Protein AF-A0A453NAQ5-F1 (afdb_monomer)

pLDDT: mean 79.38, std 14.55, range [30.89, 95.06]

Organism: Aegilops tauschii subsp. strangulata (NCBI:txid200361)

Secondary structure (DSSP, 8-state):
-HHHHHHHHHHHHHHHHHHHHHHHHHHHHHHHHT--HHHHHHHHHHHHHHHHHHHHHHHHHHHH-S-HHHHHHHHHHHHHHHHHHHHHHHHHHHH-TTT--HHHHHHHHHHHHHHHHHHHHHHHHHS---TTGGGT----S---HHHHHHHHHHHHHHHHHHHHHHHHHHHHHHHHHH-SS--SSHHHHHHHHHHHHHHHHHHHIIIIIHHHHHHHHH---S-HHHHHHHHHHTT-HHHHHHHHHHHHHHHHHHHHHHHHHTSTT--HHHHHHHHHHHHHHHHHHHHHH-HHHHHHHHHHHHHHHHHHHHHHHHHHHHHH-------

InterPro domains:
  IPR032974 Polyprenol kinase family [PTHR13205] (7-315)

Foldseek 3Di:
DVVLVVVQVVLLVLLLVLQLLLQLCVVLVVCVVVDDPVSVVVSVVSNVVSVVVVVVSLVVLVVPDPDDVLSVLSVVLSVQSNVQLNVQLVVCCVVPVPPDDSVRSSCVSSVVSSLVSVLVLLLVLLVPPDPVSPPNRPNDPPPLLLSLLLSLLVVLLVCLVVLLVVLVVVVVVVVVVVPPDDDDPPPVVVLVVSVVSSVVSVCCSQVPRSQVSSCRRPVPPDRSVVVLVCVCPPVHPPSVVLVVQLVVLVVVLVVVVVVVVVVPDDDPVVVVVSVVVSVCSSVVVCVVPPVSVVSNVVSVVVSVVSVVVVCVVVVVCSVVVDPPPDD

Mean predicted aligned error: 10.34 Å

Structure (mmCIF, N/CA/C/O backbone):
data_AF-A0A453NAQ5-F1
#
_entry.id   AF-A0A453NAQ5-F1
#
loop_
_atom_site.group_PDB
_atom_site.id
_atom_site.type_symbol
_atom_site.label_atom_id
_atom_site.label_alt_id
_atom_site.label_comp_id
_atom_site.label_asym_id
_atom_site.label_entity_id
_atom_site.label_seq_id
_atom_site.pdbx_PDB_ins_code
_atom_site.Cartn_x
_atom_site.Cartn_y
_atom_site.Cartn_z
_atom_site.occupancy
_atom_site.B_iso_or_equiv
_atom_site.auth_seq_id
_atom_site.auth_comp_id
_atom_site.auth_asym_id
_atom_site.auth_atom_id
_atom_site.pdbx_PDB_model_num
ATOM 1 N N . ASN A 1 1 ? 16.434 2.497 -20.520 1.00 58.56 1 ASN A N 1
ATOM 2 C CA . ASN A 1 1 ? 15.579 2.353 -19.317 1.00 58.56 1 ASN A CA 1
ATOM 3 C C . ASN A 1 1 ? 16.341 2.522 -18.00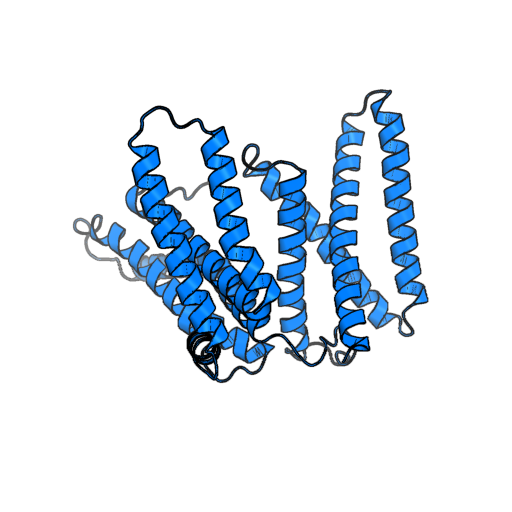2 1.00 58.56 1 ASN A C 1
ATOM 5 O O . ASN A 1 1 ? 15.876 3.298 -17.180 1.00 58.56 1 ASN A O 1
ATOM 9 N N . GLY A 1 2 ? 17.537 1.940 -17.818 1.00 68.50 2 GLY A N 1
ATOM 10 C CA . GLY A 1 2 ? 18.252 1.986 -16.525 1.00 68.50 2 GLY A CA 1
ATOM 11 C C . GLY A 1 2 ? 18.556 3.376 -15.929 1.00 68.50 2 GLY A C 1
ATOM 12 O O . GLY A 1 2 ? 18.436 3.557 -14.723 1.00 68.50 2 GLY A O 1
ATOM 13 N N . ALA A 1 3 ? 18.878 4.393 -16.740 1.00 67.75 3 ALA A N 1
ATOM 14 C CA . ALA A 1 3 ? 19.134 5.749 -16.222 1.00 67.75 3 ALA A CA 1
ATOM 15 C C . ALA A 1 3 ? 17.880 6.418 -15.623 1.00 67.75 3 ALA A C 1
ATOM 17 O O . ALA A 1 3 ? 17.970 7.158 -14.646 1.00 67.75 3 ALA A O 1
ATOM 18 N N . GLN A 1 4 ? 16.702 6.138 -16.189 1.00 68.12 4 GLN A N 1
ATOM 19 C CA . GLN A 1 4 ? 15.436 6.642 -15.661 1.00 68.12 4 GLN A CA 1
ATOM 20 C C . GLN A 1 4 ? 15.064 5.894 -14.376 1.00 68.12 4 GLN A C 1
ATOM 22 O O . GLN A 1 4 ? 14.698 6.527 -13.389 1.00 68.12 4 GLN A O 1
ATOM 27 N N . GLU A 1 5 ? 15.182 4.561 -14.366 1.00 71.00 5 GLU A N 1
ATOM 28 C CA . GLU A 1 5 ? 14.932 3.733 -13.173 1.00 71.00 5 GLU A CA 1
ATOM 29 C C . GLU A 1 5 ? 15.794 4.162 -11.992 1.00 71.00 5 GLU A C 1
ATOM 31 O O . GLU A 1 5 ? 15.289 4.319 -10.881 1.00 71.00 5 GLU A O 1
ATOM 36 N N . PHE A 1 6 ? 17.067 4.455 -12.250 1.00 76.94 6 PHE A N 1
ATOM 37 C CA . PHE A 1 6 ? 17.966 4.996 -11.244 1.00 76.94 6 PHE A CA 1
ATOM 38 C C . PHE A 1 6 ? 17.474 6.341 -10.689 1.00 76.94 6 PHE A C 1
ATOM 40 O O . PHE A 1 6 ? 17.415 6.510 -9.474 1.00 76.94 6 PHE A O 1
ATOM 47 N N . ALA A 1 7 ? 17.049 7.273 -11.549 1.00 76.56 7 ALA A N 1
ATOM 48 C CA . ALA A 1 7 ? 16.522 8.568 -11.112 1.00 76.56 7 ALA A CA 1
ATOM 49 C C . ALA A 1 7 ? 15.231 8.438 -10.278 1.00 76.56 7 ALA A C 1
ATOM 51 O O . ALA A 1 7 ? 15.017 9.203 -9.337 1.00 76.56 7 ALA A O 1
ATOM 52 N N . TYR A 1 8 ? 14.375 7.462 -10.591 1.00 78.25 8 TYR A N 1
ATOM 53 C CA . TYR A 1 8 ? 13.179 7.165 -9.802 1.00 78.25 8 TYR A CA 1
ATOM 54 C C . TYR A 1 8 ? 13.524 6.594 -8.423 1.00 78.25 8 TYR A C 1
ATOM 56 O O . TYR A 1 8 ? 13.042 7.109 -7.413 1.00 78.25 8 TYR A O 1
ATOM 64 N N . LEU A 1 9 ? 14.390 5.577 -8.368 1.00 82.25 9 LEU A N 1
ATOM 65 C CA . LEU A 1 9 ? 14.849 4.986 -7.108 1.00 82.25 9 LEU A CA 1
ATOM 66 C C . LEU A 1 9 ? 15.548 6.023 -6.230 1.00 82.25 9 LEU A C 1
ATOM 68 O O . LEU A 1 9 ? 15.338 6.061 -5.020 1.00 82.25 9 LEU A O 1
ATOM 72 N N . GLU A 1 10 ? 16.325 6.907 -6.845 1.00 84.00 10 GLU A N 1
ATOM 73 C CA . GLU A 1 10 ? 16.962 8.021 -6.163 1.00 84.00 10 GLU A CA 1
ATOM 74 C C . GLU A 1 10 ? 15.931 8.981 -5.548 1.00 84.00 10 GLU A C 1
ATOM 76 O O . GLU A 1 10 ? 16.043 9.342 -4.376 1.00 84.00 10 GLU A O 1
ATOM 81 N N . MET A 1 11 ? 14.891 9.368 -6.293 1.00 82.81 11 MET A N 1
ATOM 82 C CA . MET A 1 11 ? 13.820 10.218 -5.759 1.00 82.81 11 MET A CA 1
ATOM 83 C C . MET A 1 11 ? 13.069 9.545 -4.604 1.00 82.81 11 MET A C 1
ATOM 85 O O . MET A 1 11 ? 12.762 10.206 -3.610 1.00 82.81 11 MET A O 1
ATOM 89 N N . GLN A 1 12 ? 12.799 8.239 -4.698 1.00 86.06 12 GLN A N 1
ATOM 90 C CA . GLN A 1 12 ? 12.180 7.480 -3.608 1.00 86.06 12 GLN A CA 1
ATOM 91 C C . GLN A 1 12 ? 13.085 7.399 -2.376 1.00 86.06 12 GLN A C 1
ATOM 93 O O . GLN A 1 12 ? 12.612 7.607 -1.260 1.00 86.06 12 GLN A O 1
ATOM 98 N N . TYR A 1 13 ? 14.384 7.161 -2.570 1.00 88.56 13 TYR A N 1
ATOM 99 C CA . TYR A 1 13 ? 15.372 7.165 -1.495 1.00 88.56 13 TYR A CA 1
ATOM 100 C C . TYR A 1 13 ? 15.360 8.498 -0.741 1.00 88.56 13 TYR A C 1
ATOM 102 O O . TYR A 1 13 ? 15.237 8.521 0.486 1.00 88.56 13 TYR A O 1
ATOM 110 N N . TRP A 1 14 ? 15.403 9.618 -1.467 1.00 88.00 14 TRP A N 1
ATOM 111 C CA . TRP A 1 14 ? 15.358 10.941 -0.850 1.00 88.00 14 TRP A CA 1
ATOM 112 C C . TRP A 1 14 ? 14.032 11.213 -0.137 1.00 88.00 14 TRP A C 1
ATOM 114 O O . TRP A 1 14 ? 14.054 11.785 0.952 1.00 88.00 14 TRP A O 1
ATOM 124 N N . ALA A 1 15 ? 12.898 10.765 -0.688 1.00 88.81 15 ALA A N 1
ATOM 125 C CA . ALA A 1 15 ? 11.584 10.898 -0.056 1.00 88.81 15 ALA A CA 1
ATOM 126 C C . ALA A 1 15 ? 11.474 10.105 1.261 1.00 88.81 15 ALA A C 1
ATOM 128 O O . ALA A 1 15 ? 10.965 10.620 2.261 1.00 88.81 15 ALA A O 1
ATOM 129 N N . VAL A 1 16 ? 12.000 8.877 1.306 1.00 90.75 16 VAL A N 1
ATOM 130 C CA . VAL A 1 16 ? 12.076 8.083 2.546 1.00 90.75 16 VAL A CA 1
ATOM 131 C C . VAL A 1 16 ? 13.002 8.768 3.549 1.00 90.75 16 VAL A C 1
ATOM 133 O O . VAL A 1 16 ? 12.647 8.949 4.714 1.00 90.75 16 VAL A O 1
ATOM 136 N N . SER A 1 17 ? 14.181 9.192 3.097 1.00 90.00 17 SER A N 1
ATOM 137 C CA . SER A 1 17 ? 15.200 9.743 3.982 1.00 90.00 17 SER A CA 1
ATOM 138 C C . SER A 1 17 ? 14.771 11.076 4.608 1.00 90.00 17 SER A C 1
ATOM 140 O O . SER A 1 17 ? 14.921 11.266 5.816 1.00 90.00 17 SER A O 1
ATOM 142 N N . ILE A 1 18 ? 14.147 11.979 3.836 1.00 89.56 18 ILE A N 1
ATOM 143 C CA . ILE A 1 18 ? 13.598 13.235 4.372 1.00 89.56 18 ILE A CA 1
ATOM 144 C C . ILE A 1 18 ? 12.420 12.987 5.324 1.00 89.56 18 ILE A C 1
ATOM 146 O O . ILE A 1 18 ? 12.295 13.690 6.327 1.00 89.56 18 ILE A O 1
ATOM 150 N N . SER A 1 19 ? 11.601 11.960 5.072 1.00 91.31 19 SER A N 1
ATOM 151 C CA . SER A 1 19 ? 10.517 11.550 5.974 1.00 91.31 19 SER A CA 1
ATOM 152 C C . SER A 1 19 ? 11.068 11.116 7.333 1.00 91.31 19 SER A C 1
ATOM 154 O O . SER A 1 19 ? 10.648 11.633 8.369 1.00 91.31 19 SER A O 1
ATOM 156 N N . CYS A 1 20 ? 12.076 10.240 7.339 1.00 89.56 20 CYS A N 1
ATOM 157 C CA . CYS A 1 20 ? 12.746 9.790 8.559 1.00 89.56 20 CYS A CA 1
ATOM 158 C C . CYS A 1 20 ? 13.452 10.937 9.296 1.00 89.56 20 CYS A C 1
ATOM 160 O O . CYS A 1 20 ? 13.295 11.078 10.510 1.00 89.56 20 CYS A O 1
ATOM 162 N N . ALA A 1 21 ? 14.187 11.789 8.574 1.00 88.81 21 ALA A N 1
ATOM 163 C CA . ALA A 1 21 ? 14.876 12.941 9.152 1.00 88.81 21 ALA A CA 1
ATOM 164 C C . ALA A 1 21 ? 13.897 13.948 9.778 1.00 88.81 21 ALA A C 1
ATOM 166 O O . ALA A 1 21 ? 14.160 14.465 10.863 1.00 88.81 21 ALA A O 1
ATOM 167 N N . SER A 1 22 ? 12.745 14.182 9.142 1.00 88.38 22 SER A N 1
ATOM 168 C CA . SER A 1 22 ? 11.701 15.080 9.655 1.00 88.38 22 SER A CA 1
ATOM 169 C C . SER A 1 22 ? 11.076 14.547 10.945 1.00 88.38 22 SER A C 1
ATOM 171 O O . SER A 1 22 ? 10.897 15.299 11.904 1.00 88.38 22 SER A O 1
ATOM 173 N N . VAL A 1 23 ? 10.805 13.239 11.015 1.00 89.00 23 VAL A N 1
ATOM 174 C CA . VAL A 1 23 ? 10.319 12.598 12.247 1.00 89.00 23 VAL A CA 1
ATOM 175 C C . VAL A 1 23 ? 11.371 12.648 13.357 1.00 89.00 23 VAL A C 1
ATOM 177 O O . VAL A 1 23 ? 11.034 12.943 14.504 1.00 89.00 23 VAL A O 1
ATOM 180 N N . LEU A 1 24 ? 12.648 12.424 13.034 1.00 88.56 24 LEU A N 1
ATOM 181 C CA . LEU A 1 24 ? 13.740 12.538 14.001 1.00 88.56 24 LEU A CA 1
ATOM 182 C C . LEU A 1 24 ? 13.874 13.970 14.538 1.00 88.56 24 LEU A C 1
ATOM 184 O O . LEU A 1 24 ? 14.002 14.163 15.746 1.00 88.56 24 LEU A O 1
ATOM 188 N N . ALA A 1 25 ? 13.794 14.973 13.660 1.00 86.81 25 ALA A N 1
ATOM 189 C CA . ALA A 1 25 ? 13.807 16.383 14.037 1.00 86.81 25 ALA A CA 1
ATOM 190 C C . ALA A 1 25 ? 12.654 16.716 14.996 1.00 86.81 25 ALA A C 1
ATOM 192 O O . ALA A 1 25 ? 12.867 17.346 16.033 1.00 86.81 25 ALA A O 1
ATOM 193 N N . PHE A 1 26 ? 11.448 16.236 14.685 1.00 86.50 26 PHE A N 1
ATOM 194 C CA . PHE A 1 26 ? 10.265 16.394 15.529 1.00 86.50 26 PHE A CA 1
ATOM 195 C C . PHE A 1 26 ? 10.421 15.711 16.899 1.00 86.50 26 PHE A C 1
ATOM 197 O O . PHE A 1 26 ? 10.073 16.287 17.931 1.00 86.50 26 PHE A O 1
ATOM 204 N N . PHE A 1 27 ? 10.995 14.509 16.939 1.00 84.44 27 PHE A N 1
ATOM 205 C CA . PHE A 1 27 ? 11.243 13.790 18.188 1.00 84.44 27 PHE A CA 1
ATOM 206 C C . PHE A 1 27 ? 12.272 14.505 19.074 1.00 84.44 27 PHE A C 1
ATOM 208 O O . PHE A 1 27 ?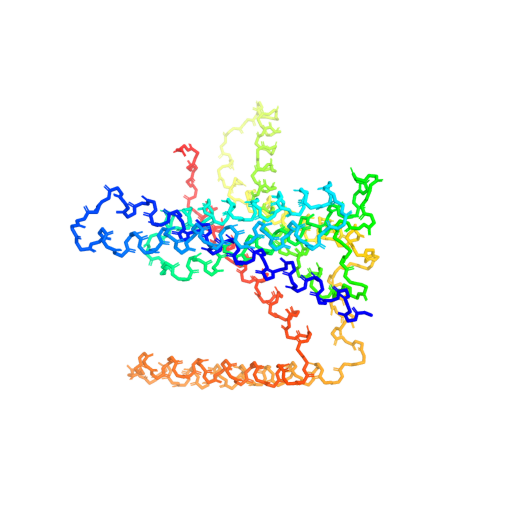 12.037 14.708 20.266 1.00 84.44 27 PHE A O 1
ATOM 215 N N . LEU A 1 28 ? 13.386 14.957 18.489 1.00 84.50 28 LEU A N 1
ATOM 216 C CA . LEU A 1 28 ? 14.391 15.754 19.195 1.00 84.50 28 LEU A CA 1
ATOM 217 C C . LEU A 1 28 ? 13.802 17.074 19.701 1.00 84.50 28 LEU A C 1
ATOM 219 O O . LEU A 1 28 ? 14.097 17.491 20.818 1.00 84.50 28 LEU A O 1
ATOM 223 N N . TRP A 1 29 ? 12.925 17.713 18.926 1.00 83.31 29 TRP A N 1
ATOM 224 C CA . TRP A 1 29 ? 12.209 18.905 19.372 1.00 83.31 29 TRP A CA 1
ATOM 225 C C . TRP A 1 29 ? 11.375 18.643 20.633 1.00 83.31 29 TRP A C 1
ATOM 227 O O . TRP A 1 29 ? 11.438 19.425 21.582 1.00 83.31 29 TRP A O 1
ATOM 237 N N . HIS A 1 30 ? 10.646 17.526 20.686 1.00 80.81 30 HIS A N 1
ATOM 238 C CA . HIS A 1 30 ? 9.879 17.142 21.873 1.00 80.81 30 HIS A CA 1
ATOM 239 C C . HIS A 1 30 ? 10.769 16.797 23.073 1.00 80.81 30 HIS A C 1
ATOM 241 O O . HIS A 1 30 ? 10.499 17.253 24.183 1.00 80.81 30 HIS A O 1
ATOM 247 N N . LEU A 1 31 ? 11.867 16.063 22.863 1.00 81.00 31 LEU A N 1
ATOM 248 C CA . LEU A 1 31 ? 12.823 15.752 23.931 1.00 81.00 31 LEU A CA 1
ATOM 249 C C . LEU A 1 31 ? 13.472 17.007 24.522 1.00 81.00 31 LEU A C 1
ATOM 251 O O . LEU A 1 31 ? 13.733 17.053 25.724 1.00 81.00 31 LEU A O 1
ATOM 255 N N . ARG A 1 32 ? 13.695 18.045 23.706 1.00 78.75 32 ARG A N 1
ATOM 256 C CA . ARG A 1 32 ? 14.260 19.323 24.159 1.00 78.75 32 ARG A CA 1
ATOM 257 C C . ARG A 1 32 ? 13.397 19.986 25.228 1.00 78.75 32 ARG A C 1
ATOM 259 O O . ARG A 1 32 ? 13.941 20.607 26.134 1.00 78.75 32 ARG A O 1
ATOM 266 N N . GLN A 1 33 ? 12.077 19.851 25.126 1.00 76.94 33 GLN A N 1
ATOM 267 C CA . GLN A 1 33 ? 11.136 20.458 26.070 1.00 76.94 33 GLN A CA 1
ATOM 268 C C . GLN A 1 33 ? 11.132 19.760 27.441 1.00 76.94 33 GLN A C 1
ATOM 270 O O . GLN A 1 33 ? 10.670 20.346 28.412 1.00 76.94 33 GLN A O 1
ATOM 275 N N . SER A 1 34 ? 11.676 18.541 27.535 1.00 72.31 34 SER A N 1
ATOM 276 C CA . SER A 1 34 ? 11.675 17.701 28.742 1.00 72.31 34 SER A CA 1
ATOM 277 C C . SER A 1 34 ? 13.093 17.373 29.252 1.00 72.31 34 SER A C 1
ATOM 279 O O . SER A 1 34 ? 13.280 16.407 29.995 1.00 72.31 34 SER A O 1
ATOM 281 N N . ALA A 1 35 ? 14.119 18.106 28.807 1.00 66.25 35 ALA A N 1
ATOM 282 C CA . ALA A 1 35 ? 15.509 17.667 28.929 1.00 66.25 35 ALA A CA 1
ATOM 283 C C . ALA A 1 35 ? 16.132 17.878 30.327 1.00 66.25 35 ALA A C 1
ATOM 285 O O . ALA A 1 35 ? 16.190 18.996 30.831 1.00 66.25 35 ALA A O 1
ATOM 286 N N . ASN A 1 36 ? 16.728 16.807 30.871 1.00 71.31 36 ASN A N 1
ATOM 287 C CA . ASN A 1 36 ? 17.706 16.835 31.973 1.00 71.31 36 ASN A CA 1
ATOM 288 C C . ASN A 1 36 ? 19.163 16.905 31.439 1.00 71.31 36 ASN A C 1
ATOM 290 O O . ASN A 1 36 ? 19.411 16.733 30.243 1.00 71.31 36 ASN A O 1
ATOM 294 N N . ASN A 1 37 ? 20.152 17.127 32.318 1.00 65.31 37 ASN A N 1
ATOM 295 C CA . ASN A 1 37 ? 21.557 17.410 31.951 1.00 65.31 37 ASN A CA 1
ATOM 296 C C . ASN A 1 37 ? 22.255 16.361 31.054 1.00 65.31 37 ASN A C 1
ATOM 298 O O . ASN A 1 37 ? 23.069 16.738 30.211 1.00 65.31 37 ASN A O 1
ATOM 302 N N . GLU A 1 38 ? 21.953 15.067 31.182 1.00 66.12 38 GLU A N 1
ATOM 303 C CA . GLU A 1 38 ? 22.522 14.032 30.297 1.00 66.12 38 GLU A CA 1
ATOM 304 C C . GLU A 1 38 ? 21.845 14.001 28.919 1.00 66.12 38 GLU A C 1
ATOM 306 O O . GLU A 1 38 ? 22.518 13.945 27.886 1.00 66.12 38 GLU A O 1
ATOM 311 N N . ILE A 1 39 ? 20.517 14.152 28.896 1.00 68.50 39 ILE A N 1
ATOM 312 C CA . ILE A 1 39 ? 19.699 14.229 27.676 1.00 68.50 39 ILE A CA 1
ATOM 313 C C . ILE A 1 39 ? 20.131 15.432 26.822 1.00 68.50 39 ILE A C 1
ATOM 315 O O . ILE A 1 39 ? 20.179 15.339 25.598 1.00 68.50 39 ILE A O 1
ATOM 319 N N . SER A 1 40 ? 20.550 16.530 27.458 1.00 68.31 40 SER A N 1
ATOM 320 C CA . SER A 1 40 ? 21.076 17.737 26.804 1.00 68.31 40 SER A CA 1
ATOM 321 C C . SER A 1 40 ? 22.273 17.472 25.876 1.00 68.31 40 SER A C 1
ATOM 323 O O . SER A 1 40 ? 22.339 18.046 24.786 1.00 68.31 40 SER A O 1
ATOM 325 N N . LYS A 1 41 ? 23.206 16.578 26.245 1.00 69.94 41 LYS A N 1
ATOM 326 C CA . LYS A 1 41 ? 24.363 16.256 25.386 1.00 69.94 41 LYS A CA 1
ATOM 327 C C . LYS A 1 41 ? 23.929 15.480 24.142 1.00 69.94 41 LYS A C 1
ATOM 329 O O . LYS A 1 41 ? 24.274 15.885 23.035 1.00 69.94 41 LYS A O 1
ATOM 334 N N . ALA A 1 42 ? 23.130 14.424 24.307 1.00 69.62 42 ALA A N 1
ATOM 335 C CA . ALA A 1 42 ? 22.604 13.632 23.191 1.00 69.62 42 ALA A CA 1
ATOM 336 C C . ALA A 1 42 ? 21.735 14.476 22.240 1.00 69.62 42 ALA A C 1
ATOM 338 O O . ALA A 1 42 ? 21.834 14.347 21.021 1.00 69.62 42 ALA A O 1
ATOM 339 N N . LEU A 1 43 ? 20.951 15.408 22.790 1.00 74.31 43 LEU A N 1
ATOM 340 C CA . LEU A 1 43 ? 20.112 16.331 22.030 1.00 74.31 43 LEU A CA 1
ATOM 341 C C . LEU A 1 43 ? 20.927 17.302 21.160 1.00 74.31 43 LEU A C 1
ATOM 343 O O . LEU A 1 43 ? 20.548 17.564 20.020 1.00 74.31 43 LEU A O 1
ATOM 347 N N . LYS A 1 44 ? 22.059 17.812 21.671 1.00 74.56 44 LYS A N 1
ATOM 348 C CA . LYS A 1 44 ? 22.967 18.685 20.905 1.00 74.56 44 LYS A CA 1
ATOM 349 C C . LYS A 1 44 ? 23.558 17.960 19.699 1.00 74.56 44 LYS A C 1
ATOM 351 O O . LYS A 1 44 ? 23.503 18.496 18.596 1.00 74.56 44 LYS A O 1
ATOM 356 N N . TYR A 1 45 ? 24.063 16.740 19.892 1.00 73.50 45 TYR A N 1
ATOM 357 C CA . TYR A 1 45 ? 24.593 15.932 18.790 1.00 73.50 45 TYR A CA 1
ATOM 358 C C . TYR A 1 45 ? 23.494 15.542 17.794 1.00 73.50 45 TYR A C 1
ATOM 360 O O . TYR A 1 45 ? 23.677 15.717 16.594 1.00 73.50 45 TYR A O 1
ATOM 368 N N . GLY A 1 46 ? 22.323 15.103 18.267 1.00 75.44 46 GLY A N 1
ATOM 369 C CA . GLY A 1 46 ? 21.194 14.759 17.398 1.00 75.44 46 GLY A CA 1
ATOM 370 C C . GLY A 1 46 ? 20.702 15.942 16.559 1.00 75.44 46 GLY A C 1
ATOM 371 O O . GLY A 1 46 ? 20.525 15.813 15.349 1.00 75.44 46 GLY A O 1
ATOM 372 N N . SER A 1 47 ? 20.538 17.119 17.173 1.00 78.19 47 SER A N 1
ATOM 373 C CA . SER A 1 47 ? 20.108 18.330 16.465 1.00 78.19 47 SER A CA 1
ATOM 374 C C . SER A 1 47 ? 21.147 18.798 15.446 1.00 78.19 47 SER A C 1
ATOM 376 O O . SER A 1 47 ? 20.769 19.253 14.369 1.00 78.19 47 SER A O 1
ATOM 378 N N . LEU A 1 48 ? 22.441 18.676 15.761 1.00 76.12 48 LEU A N 1
ATOM 379 C CA . LEU A 1 48 ? 23.524 19.000 14.833 1.00 76.12 48 LEU A CA 1
ATOM 380 C C . LEU A 1 48 ? 23.504 18.074 13.609 1.00 76.12 48 LEU A C 1
ATOM 382 O O . LEU A 1 48 ? 23.621 18.557 12.487 1.00 76.12 48 LEU A O 1
ATOM 386 N N . MET A 1 49 ? 23.294 16.769 13.809 1.00 75.62 49 MET A N 1
ATOM 387 C CA . MET A 1 49 ? 23.226 15.789 12.717 1.00 75.62 49 MET A CA 1
ATOM 388 C C . MET A 1 49 ? 22.020 16.022 11.801 1.00 75.62 49 MET A C 1
ATOM 390 O O . MET A 1 49 ? 22.154 15.919 10.585 1.00 75.62 49 MET A O 1
ATOM 394 N N . VAL A 1 50 ? 20.862 16.399 12.356 1.00 80.62 50 VAL A N 1
ATOM 395 C CA . VAL A 1 50 ? 19.675 16.768 11.563 1.00 80.62 50 VAL A CA 1
ATOM 396 C C . VAL A 1 50 ? 19.936 18.014 10.715 1.00 80.62 50 VAL A C 1
ATOM 398 O O . VAL A 1 50 ? 19.617 18.022 9.529 1.00 80.62 50 VAL A O 1
ATOM 401 N N . VAL A 1 51 ? 20.535 19.058 11.297 1.00 80.44 51 VAL A N 1
ATOM 402 C CA . VAL A 1 51 ? 20.863 20.289 10.559 1.00 80.44 51 VAL A CA 1
ATOM 403 C C . VAL A 1 51 ? 21.885 20.001 9.462 1.00 80.44 51 VAL A C 1
ATOM 405 O O . VAL A 1 51 ? 21.683 20.417 8.325 1.00 80.44 51 VAL A O 1
ATOM 408 N N . LEU A 1 52 ? 22.941 19.243 9.770 1.00 77.94 52 LEU A N 1
ATOM 409 C CA . LEU A 1 52 ? 23.952 18.854 8.790 1.00 77.94 52 LEU A CA 1
ATOM 410 C C . LEU A 1 52 ? 23.331 18.055 7.636 1.00 77.94 52 LEU A C 1
ATOM 412 O O . LEU A 1 52 ? 23.636 18.331 6.481 1.00 77.94 52 LEU A O 1
ATOM 416 N N . TYR A 1 53 ? 22.421 17.124 7.939 1.00 82.06 53 TYR A N 1
ATOM 417 C CA . TYR A 1 53 ? 21.701 16.334 6.941 1.00 82.06 53 TYR A CA 1
ATOM 418 C C . TYR A 1 53 ? 20.788 17.192 6.047 1.00 82.06 53 TYR A C 1
ATOM 420 O O . TYR A 1 53 ? 20.741 16.996 4.836 1.00 82.06 53 TYR A O 1
ATOM 428 N N . LEU A 1 54 ? 20.075 18.171 6.613 1.00 78.94 54 LEU A N 1
ATOM 429 C CA . LEU A 1 54 ? 19.244 19.094 5.831 1.00 78.94 54 LEU A CA 1
ATOM 430 C C . LEU A 1 54 ? 20.091 19.997 4.926 1.00 78.94 54 LEU A C 1
ATOM 432 O O . LEU A 1 54 ? 19.710 20.260 3.787 1.00 78.94 54 LEU A O 1
ATOM 436 N N . VAL A 1 55 ? 21.252 20.444 5.407 1.00 78.06 55 VAL A N 1
ATOM 437 C CA . VAL A 1 55 ? 22.191 21.244 4.613 1.00 78.06 55 VAL A CA 1
ATOM 438 C C . VAL A 1 55 ? 22.772 20.419 3.465 1.00 78.06 55 VAL A C 1
ATOM 440 O O . VAL A 1 55 ? 22.763 20.888 2.330 1.00 78.06 55 VAL A O 1
ATOM 443 N N . THR A 1 56 ? 23.220 19.183 3.709 1.00 75.69 56 THR A N 1
ATOM 444 C CA . THR A 1 56 ? 23.724 18.308 2.635 1.00 75.69 56 THR A CA 1
ATOM 445 C C . THR A 1 56 ? 22.633 17.942 1.634 1.00 75.69 56 THR A C 1
ATOM 447 O O . THR A 1 56 ? 22.899 17.932 0.435 1.00 75.69 56 THR A O 1
ATOM 450 N N . PHE A 1 57 ? 21.402 17.718 2.097 1.00 79.56 57 PHE A N 1
ATOM 451 C CA . PHE A 1 57 ? 20.231 17.499 1.249 1.00 79.56 57 PHE A CA 1
ATOM 452 C C . PHE A 1 57 ? 19.960 18.690 0.317 1.00 79.56 57 PHE A C 1
ATOM 454 O O . PHE A 1 57 ? 19.846 18.514 -0.897 1.00 79.56 57 PHE A O 1
ATOM 461 N N . LEU A 1 58 ? 19.906 19.909 0.864 1.00 76.25 58 LEU A N 1
ATOM 462 C CA . LEU A 1 58 ? 19.680 21.120 0.073 1.00 76.25 58 LEU A CA 1
ATOM 463 C C . LEU A 1 58 ? 20.815 21.353 -0.930 1.00 76.25 58 LEU A C 1
ATOM 465 O O . LEU A 1 58 ? 20.548 21.646 -2.094 1.00 76.25 58 LEU A O 1
ATOM 469 N N . LEU A 1 59 ? 22.070 21.170 -0.507 1.00 74.44 59 LEU A N 1
ATOM 470 C CA . LEU A 1 59 ? 23.239 21.298 -1.379 1.00 74.44 59 LEU A CA 1
ATOM 471 C C . LEU A 1 59 ? 23.220 20.268 -2.514 1.00 74.44 59 LEU A C 1
ATOM 473 O O . LEU A 1 59 ? 23.464 20.633 -3.658 1.00 74.44 59 LEU A O 1
ATOM 477 N N . PHE A 1 60 ? 22.875 19.009 -2.236 1.00 76.56 60 PHE A N 1
ATOM 478 C CA . PHE A 1 60 ? 22.792 17.960 -3.255 1.00 76.56 60 PHE A CA 1
ATOM 479 C C . PHE A 1 60 ? 21.820 18.328 -4.386 1.00 76.56 60 PHE A C 1
ATOM 481 O O . PHE A 1 60 ? 22.168 18.225 -5.562 1.00 76.56 60 PHE A O 1
ATOM 488 N N . PHE A 1 61 ? 20.624 18.818 -4.047 1.00 71.88 61 PHE A N 1
ATOM 489 C CA . PHE A 1 61 ? 19.634 19.223 -5.048 1.00 71.88 61 PHE A CA 1
ATOM 490 C C . PHE A 1 61 ? 19.959 20.560 -5.725 1.00 71.88 61 PHE A C 1
ATOM 492 O O . PHE A 1 61 ? 19.609 20.734 -6.895 1.00 71.88 61 PHE A O 1
ATOM 499 N N . LEU A 1 62 ? 20.653 21.478 -5.041 1.00 72.94 62 LEU A N 1
ATOM 500 C CA . LEU A 1 62 ? 21.179 22.695 -5.665 1.00 72.94 62 LEU A CA 1
ATOM 501 C C . LEU A 1 62 ? 22.255 22.380 -6.714 1.00 72.94 62 LEU A C 1
ATOM 503 O O . LEU A 1 62 ? 22.217 22.958 -7.793 1.00 72.94 62 LEU A O 1
ATOM 507 N N . LEU A 1 63 ? 23.188 21.466 -6.420 1.00 70.81 63 LEU A N 1
ATOM 508 C CA . LEU A 1 63 ? 24.273 21.110 -7.343 1.00 70.81 63 LEU A CA 1
ATOM 509 C C . LEU A 1 63 ? 23.809 20.251 -8.528 1.00 70.81 63 LEU A C 1
ATOM 511 O O . LEU A 1 63 ? 24.430 20.288 -9.584 1.00 70.81 63 LEU A O 1
ATOM 515 N N . LYS A 1 64 ? 22.754 19.447 -8.357 1.00 69.88 64 LYS A N 1
ATOM 516 C CA . LYS A 1 64 ? 22.329 18.450 -9.352 1.00 69.88 64 LYS A CA 1
ATOM 517 C C . LYS A 1 64 ? 21.378 18.982 -10.431 1.00 69.88 64 LYS A C 1
ATOM 519 O O . LYS A 1 64 ? 21.114 18.272 -11.399 1.00 69.88 64 LYS A O 1
ATOM 524 N N . THR A 1 65 ? 20.813 20.179 -10.274 1.00 61.91 65 THR A N 1
ATOM 525 C CA . THR A 1 65 ? 19.694 20.614 -11.122 1.00 61.91 65 THR A CA 1
ATOM 526 C C . THR A 1 65 ? 20.055 21.824 -11.984 1.00 61.91 65 THR A C 1
ATOM 528 O O . THR A 1 65 ? 20.165 22.929 -11.469 1.00 61.91 65 THR A O 1
ATOM 531 N N . ASP A 1 66 ? 20.102 21.642 -13.308 1.00 56.88 66 ASP A N 1
ATOM 532 C CA . ASP A 1 66 ? 20.365 22.712 -14.295 1.00 56.88 66 ASP A CA 1
ATOM 533 C C . ASP A 1 66 ? 19.199 23.718 -14.467 1.00 56.88 66 ASP A C 1
ATOM 535 O O . ASP A 1 66 ? 19.252 24.618 -15.303 1.00 56.88 66 ASP A O 1
ATOM 539 N N . GLY A 1 67 ? 18.120 23.595 -13.681 1.00 64.44 67 GLY A N 1
ATOM 540 C CA . GLY A 1 67 ? 16.927 24.441 -13.778 1.00 64.44 67 GLY A CA 1
ATOM 541 C C . GLY A 1 67 ? 16.291 24.740 -12.420 1.00 64.44 67 GLY A C 1
ATOM 542 O O . GLY A 1 67 ? 15.750 23.847 -11.764 1.00 64.44 67 GLY A O 1
ATOM 543 N N . GLY A 1 68 ? 16.294 26.017 -12.022 1.00 68.50 68 GLY A N 1
ATOM 544 C CA . GLY A 1 68 ? 15.827 26.466 -10.703 1.00 68.50 68 GLY A CA 1
ATOM 545 C C . GLY A 1 68 ? 14.378 26.082 -10.373 1.00 68.50 68 GLY A C 1
ATOM 546 O O . GLY A 1 68 ? 14.108 25.599 -9.277 1.00 68.50 68 GLY A O 1
ATOM 547 N N . LEU A 1 69 ? 13.443 26.197 -11.324 1.00 69.25 69 LEU A N 1
ATOM 548 C CA . LEU A 1 69 ? 12.023 25.877 -11.092 1.00 69.25 69 LEU A CA 1
ATOM 549 C C . LEU A 1 69 ? 11.778 24.373 -10.853 1.00 69.25 69 LEU A C 1
ATOM 551 O O . LEU A 1 69 ? 10.967 23.985 -10.008 1.00 69.25 69 LEU A O 1
ATOM 555 N N . LEU A 1 70 ? 12.509 23.515 -11.568 1.00 69.56 70 LEU A N 1
ATOM 556 C CA . LEU A 1 70 ? 12.453 22.061 -11.399 1.00 69.56 70 LEU A CA 1
ATOM 557 C C . LEU A 1 70 ? 13.048 21.637 -10.047 1.00 69.56 70 LEU A C 1
ATOM 559 O O . LEU A 1 70 ? 12.515 20.758 -9.371 1.00 69.56 70 LEU A O 1
ATOM 563 N N . ALA A 1 71 ? 14.125 22.300 -9.621 1.00 71.62 71 ALA A N 1
ATOM 564 C CA . ALA A 1 71 ? 14.714 22.089 -8.305 1.00 71.62 71 ALA A CA 1
ATOM 565 C C . ALA A 1 71 ? 13.745 22.501 -7.187 1.00 71.62 71 ALA A C 1
ATOM 567 O O . ALA A 1 71 ? 13.546 21.756 -6.228 1.00 71.62 71 ALA A O 1
ATOM 568 N N . MET A 1 72 ? 13.101 23.665 -7.314 1.00 73.25 72 MET A N 1
ATOM 569 C CA . MET A 1 72 ? 12.145 24.170 -6.323 1.00 73.25 72 MET A CA 1
ATOM 570 C C . MET A 1 72 ? 10.947 23.235 -6.149 1.00 73.25 72 MET A C 1
ATOM 572 O O . MET A 1 72 ? 10.549 22.936 -5.026 1.00 73.25 72 MET A O 1
ATOM 576 N N . THR A 1 73 ? 10.398 22.725 -7.250 1.00 75.19 73 THR A N 1
ATOM 577 C CA . THR A 1 73 ? 9.244 21.819 -7.221 1.00 75.19 73 THR A CA 1
ATOM 578 C C . THR A 1 73 ? 9.600 20.439 -6.646 1.00 75.19 73 THR A C 1
ATOM 580 O O . THR A 1 73 ? 8.830 19.907 -5.846 1.00 75.19 73 THR A O 1
ATOM 583 N N . LYS A 1 74 ? 10.787 19.882 -6.948 1.00 77.38 74 LYS A N 1
ATOM 584 C CA . LYS A 1 74 ? 11.278 18.631 -6.329 1.00 77.38 74 LYS A CA 1
ATOM 585 C C . LYS A 1 74 ? 11.524 18.784 -4.828 1.00 77.38 74 LYS A C 1
ATOM 587 O O . LYS A 1 74 ? 11.110 17.927 -4.051 1.00 77.38 74 LYS A O 1
ATOM 592 N N . ASN A 1 75 ? 12.142 19.888 -4.412 1.00 80.00 75 ASN A N 1
ATOM 593 C CA . ASN A 1 75 ? 12.341 20.193 -2.995 1.00 80.00 75 ASN A CA 1
ATOM 594 C C . ASN A 1 75 ? 11.008 20.389 -2.263 1.00 80.00 75 ASN A C 1
ATOM 596 O O . ASN A 1 75 ? 10.837 19.869 -1.165 1.00 80.00 75 ASN A O 1
ATOM 600 N N . GLY A 1 76 ? 10.045 21.078 -2.886 1.00 81.12 76 GLY A N 1
ATOM 601 C CA . GLY A 1 76 ? 8.690 21.227 -2.352 1.00 81.12 76 GLY A CA 1
ATOM 602 C C . GLY A 1 76 ? 7.996 19.878 -2.157 1.00 81.12 76 GLY A C 1
ATOM 603 O O . GLY A 1 76 ? 7.486 19.606 -1.074 1.00 81.12 76 GLY A O 1
ATOM 604 N N . TYR A 1 77 ? 8.061 18.997 -3.161 1.00 84.44 77 TYR A N 1
ATOM 605 C CA . TYR A 1 77 ? 7.555 17.626 -3.061 1.00 84.44 77 TYR A CA 1
ATOM 606 C C . TYR A 1 77 ? 8.186 16.874 -1.877 1.00 84.44 77 TYR A C 1
ATOM 608 O O . TYR A 1 77 ? 7.469 16.334 -1.038 1.00 84.44 77 TYR A O 1
ATOM 616 N N . LEU A 1 78 ? 9.515 16.895 -1.750 1.00 87.25 78 LEU A N 1
ATOM 617 C CA . LEU A 1 78 ? 10.240 16.224 -0.663 1.00 87.25 78 LEU A CA 1
ATOM 618 C C . LEU A 1 78 ? 9.914 16.814 0.722 1.00 87.25 78 LEU A C 1
ATOM 620 O O . LEU A 1 78 ? 9.767 16.070 1.692 1.00 87.25 78 LEU A O 1
ATOM 624 N N . LEU A 1 79 ? 9.725 18.132 0.825 1.00 86.12 79 LEU A N 1
ATOM 625 C CA . LEU A 1 79 ? 9.299 18.780 2.067 1.00 86.12 79 LEU A CA 1
ATOM 626 C C . LEU A 1 79 ? 7.883 18.345 2.473 1.00 86.12 79 LEU A C 1
ATOM 628 O O . LEU A 1 79 ? 7.642 18.069 3.650 1.00 86.12 79 LEU A O 1
ATOM 632 N N . CYS A 1 80 ? 6.959 18.227 1.512 1.00 88.00 80 CYS A N 1
ATOM 633 C CA . CYS A 1 80 ? 5.613 17.711 1.763 1.00 88.00 80 CYS A CA 1
ATOM 634 C C . CYS A 1 80 ? 5.642 16.282 2.326 1.00 88.00 80 CYS A C 1
ATOM 636 O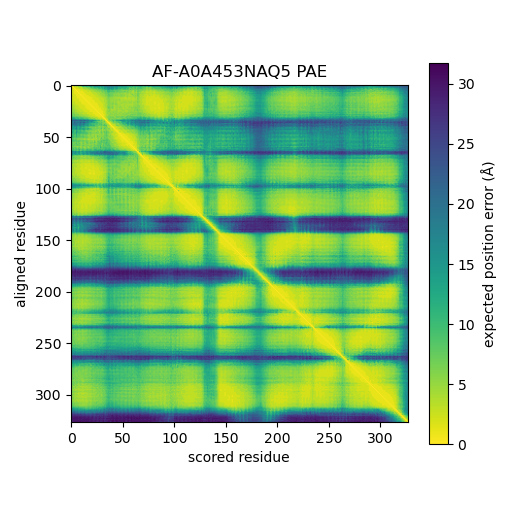 O . CYS A 1 80 ? 4.889 15.997 3.257 1.00 88.00 80 CYS A O 1
ATOM 638 N N . HIS A 1 81 ? 6.533 15.413 1.828 1.00 90.31 81 HIS A N 1
ATOM 639 C CA . HIS A 1 81 ? 6.758 14.074 2.398 1.00 90.31 81 HIS A CA 1
ATOM 640 C C . HIS A 1 81 ? 7.197 14.149 3.865 1.00 90.31 81 HIS A C 1
ATOM 642 O O . HIS A 1 81 ? 6.588 13.519 4.728 1.00 90.31 81 HIS A O 1
ATOM 648 N N . GLY A 1 82 ? 8.185 14.994 4.174 1.00 88.62 82 GLY A N 1
ATOM 649 C CA . GLY A 1 82 ? 8.654 15.212 5.545 1.00 88.62 82 GLY A CA 1
ATOM 650 C C . GLY A 1 82 ? 7.545 15.634 6.514 1.00 88.62 82 GLY A C 1
ATOM 651 O O . GLY A 1 82 ? 7.366 15.028 7.574 1.00 88.62 82 GLY A O 1
ATOM 652 N N . VAL A 1 83 ? 6.753 16.640 6.130 1.00 88.69 83 VAL A N 1
ATOM 653 C CA . VAL A 1 83 ? 5.634 17.147 6.942 1.00 88.69 83 VAL A CA 1
ATOM 654 C C . VAL A 1 83 ? 4.537 16.091 7.102 1.00 88.69 83 VAL A C 1
ATOM 656 O O . VAL A 1 83 ? 4.059 15.863 8.215 1.00 88.69 83 VAL A O 1
ATOM 659 N N . ALA A 1 84 ? 4.159 15.410 6.017 1.00 92.44 84 ALA A N 1
ATOM 660 C CA . ALA A 1 84 ? 3.142 14.364 6.054 1.00 92.44 84 ALA A CA 1
ATOM 661 C C . ALA A 1 84 ? 3.552 13.197 6.967 1.00 92.44 84 ALA A C 1
ATOM 663 O O . ALA A 1 84 ? 2.720 12.699 7.728 1.00 92.44 84 ALA A O 1
ATOM 664 N N . ALA A 1 85 ? 4.832 12.805 6.965 1.00 92.94 85 ALA A N 1
ATOM 665 C CA . ALA A 1 85 ? 5.352 11.746 7.831 1.00 92.94 85 ALA A CA 1
ATOM 666 C C . ALA A 1 85 ? 5.240 12.101 9.320 1.00 92.94 85 ALA A C 1
ATOM 668 O O . ALA A 1 85 ? 4.824 11.259 10.121 1.00 92.94 85 ALA A O 1
ATOM 669 N N . VAL A 1 86 ? 5.537 13.354 9.686 1.00 91.50 86 VAL A N 1
ATOM 670 C CA . VAL A 1 86 ? 5.392 13.859 11.063 1.00 91.50 86 VAL A CA 1
ATOM 671 C C . VAL A 1 86 ? 3.926 13.874 11.502 1.00 91.50 86 VAL A C 1
ATOM 673 O O . VAL A 1 86 ? 3.606 13.416 12.600 1.00 91.50 86 VAL A O 1
ATOM 676 N N . ILE A 1 87 ? 3.020 14.354 10.646 1.00 90.06 87 ILE A N 1
ATOM 677 C CA . ILE A 1 87 ? 1.580 14.365 10.943 1.00 90.06 87 ILE A CA 1
ATOM 678 C C . ILE A 1 87 ? 1.070 12.933 11.144 1.00 90.06 87 ILE A C 1
ATOM 680 O O . ILE A 1 87 ? 0.361 12.653 12.113 1.00 90.06 87 ILE A O 1
ATOM 684 N N . LEU A 1 88 ? 1.453 12.017 10.253 1.00 91.38 88 LEU A N 1
ATOM 685 C CA . LEU A 1 88 ? 0.959 10.649 10.274 1.00 91.38 88 LEU A CA 1
ATOM 686 C C . LEU A 1 88 ? 1.496 9.855 11.470 1.00 91.38 88 LEU A C 1
ATOM 688 O O . LEU A 1 88 ? 0.712 9.173 12.126 1.00 91.38 88 LEU A O 1
ATOM 692 N N . ILE A 1 89 ? 2.788 9.965 11.807 1.00 90.50 89 ILE A N 1
ATOM 693 C CA . ILE A 1 89 ? 3.328 9.263 12.983 1.00 90.50 89 ILE A CA 1
ATOM 694 C C . ILE A 1 89 ? 2.713 9.788 14.280 1.00 90.50 89 ILE A C 1
ATOM 696 O O . ILE A 1 89 ? 2.353 8.990 15.142 1.00 90.50 89 ILE A O 1
ATOM 700 N N . LYS A 1 90 ? 2.516 11.109 14.398 1.00 88.94 90 LYS A N 1
ATOM 701 C CA . LYS A 1 90 ? 1.826 11.703 15.546 1.00 88.94 90 LYS A CA 1
ATOM 702 C C . LYS A 1 90 ? 0.427 11.105 15.689 1.00 88.94 90 LYS A C 1
ATOM 704 O O . LYS A 1 90 ? 0.066 10.634 16.761 1.00 88.94 90 LYS A O 1
ATOM 709 N N . HIS A 1 91 ? -0.317 11.036 14.586 1.00 88.31 91 HIS A N 1
ATOM 710 C CA . HIS A 1 91 ? -1.658 10.466 14.583 1.00 88.31 91 HIS A CA 1
ATOM 711 C C . HIS A 1 91 ? -1.682 8.978 14.960 1.00 88.31 91 HIS A C 1
ATOM 713 O O . HIS A 1 91 ? -2.561 8.550 15.707 1.00 88.31 91 HIS A O 1
ATOM 719 N N . ILE A 1 92 ? -0.723 8.190 14.463 1.00 86.69 92 ILE A N 1
ATOM 720 C CA . ILE A 1 92 ? -0.600 6.762 14.785 1.00 86.69 92 ILE A CA 1
ATOM 721 C C . ILE A 1 92 ? -0.319 6.573 16.279 1.00 86.69 92 ILE A C 1
ATOM 723 O O . ILE A 1 92 ? -1.002 5.779 16.922 1.00 86.69 92 ILE A O 1
ATOM 727 N N . LEU A 1 93 ? 0.639 7.315 16.840 1.00 86.06 93 LEU A N 1
ATOM 728 C CA . LEU A 1 93 ? 1.007 7.203 18.253 1.00 86.06 93 LEU A CA 1
ATOM 729 C C . LEU A 1 93 ? -0.119 7.670 19.189 1.00 86.06 93 LEU A C 1
ATOM 731 O O . LEU A 1 93 ? -0.317 7.070 20.241 1.00 86.06 93 LEU A O 1
ATOM 735 N N . GLU A 1 94 ? -0.888 8.692 18.802 1.00 86.25 94 GLU A N 1
ATOM 736 C CA . GLU A 1 94 ? -2.018 9.199 19.592 1.00 86.25 94 GLU A CA 1
ATOM 737 C C . GLU A 1 94 ? -3.247 8.277 19.537 1.00 86.25 94 GLU A C 1
ATOM 739 O O . GLU A 1 94 ? -3.878 8.037 20.565 1.00 86.25 94 GLU A O 1
ATOM 744 N N . LYS A 1 95 ? -3.600 7.731 18.361 1.00 83.25 95 LYS A N 1
ATOM 745 C CA . LYS A 1 95 ? -4.756 6.820 18.231 1.00 83.25 95 LYS A CA 1
ATOM 746 C C . LYS A 1 95 ? -4.469 5.396 18.687 1.00 83.25 95 LYS A C 1
ATOM 748 O O . LYS A 1 95 ? -5.399 4.701 19.094 1.00 83.25 95 LYS A O 1
ATOM 753 N N . PHE A 1 96 ? -3.220 4.950 18.591 1.00 81.25 96 PHE A N 1
ATOM 754 C CA . PHE A 1 96 ? -2.831 3.567 18.857 1.00 81.25 96 PHE A CA 1
ATOM 755 C C . PHE A 1 96 ? -1.625 3.469 19.810 1.00 81.25 96 PHE A C 1
ATOM 757 O O . PHE A 1 96 ? -0.639 2.802 19.483 1.00 81.25 96 PHE A O 1
ATOM 764 N N . PRO A 1 97 ? -1.700 4.064 21.018 1.00 75.88 97 PRO A N 1
ATOM 765 C CA . PRO A 1 97 ? -0.554 4.222 21.920 1.00 75.88 97 PRO A CA 1
ATOM 766 C C . PRO A 1 97 ? 0.054 2.901 22.418 1.00 75.88 97 PRO A C 1
ATOM 768 O O . PRO A 1 97 ? 1.165 2.891 22.938 1.00 75.88 97 PRO A O 1
ATOM 771 N N . SER A 1 98 ? -0.653 1.776 22.274 1.00 75.69 98 SER A N 1
ATOM 772 C CA . SER A 1 98 ? -0.197 0.454 22.731 1.00 75.69 98 SER A CA 1
ATOM 773 C C . SER A 1 98 ? -0.094 -0.590 21.617 1.00 75.69 98 SER A C 1
ATOM 775 O O . SER A 1 98 ? 0.200 -1.747 21.907 1.00 75.69 98 SER A O 1
ATOM 777 N N . CYS A 1 99 ? -0.364 -0.227 20.357 1.00 74.44 99 CYS A N 1
ATOM 778 C CA . CYS A 1 99 ? -0.402 -1.196 19.252 1.00 74.44 99 CYS A CA 1
ATOM 779 C C . CYS A 1 99 ? 0.874 -1.228 18.411 1.00 74.44 99 CYS A C 1
ATOM 781 O O . CYS A 1 99 ? 1.064 -2.185 17.669 1.00 74.44 99 CYS A O 1
ATOM 783 N N . SER A 1 100 ? 1.715 -0.197 18.494 1.00 76.88 100 SER A N 1
ATOM 784 C CA . SER A 1 100 ? 2.904 -0.061 17.656 1.00 76.88 100 SER A CA 1
ATOM 785 C C . SER A 1 100 ? 4.053 0.513 18.468 1.00 76.88 100 SER A C 1
ATOM 787 O O . SER A 1 100 ? 3.891 1.510 19.171 1.00 76.88 100 SER A O 1
ATOM 789 N N . SER A 1 101 ? 5.236 -0.077 18.325 1.00 86.94 101 SER A N 1
ATOM 790 C CA . SER A 1 101 ? 6.477 0.575 18.738 1.00 86.94 101 SER A CA 1
ATOM 791 C C . SER A 1 101 ? 6.721 1.837 17.902 1.00 86.94 101 SER A C 1
ATOM 793 O O . SER A 1 101 ? 6.167 1.998 16.810 1.00 86.94 101 SER A O 1
ATOM 795 N N . PHE A 1 102 ? 7.584 2.733 18.389 1.00 85.31 102 PHE A N 1
ATOM 796 C CA . PHE A 1 102 ? 7.971 3.932 17.640 1.00 85.31 102 PHE A CA 1
ATOM 797 C C . PHE A 1 102 ? 8.600 3.585 16.279 1.00 85.31 102 PHE A C 1
ATOM 799 O O . PHE A 1 102 ? 8.293 4.228 15.281 1.00 85.31 102 PHE A O 1
ATOM 806 N N . GLY A 1 103 ? 9.435 2.538 16.227 1.00 86.06 103 GLY A N 1
ATOM 807 C CA . GLY A 1 103 ? 10.064 2.070 14.988 1.00 86.06 103 GLY A CA 1
ATOM 808 C C . GLY A 1 103 ? 9.056 1.520 13.976 1.00 86.06 103 GLY A C 1
ATOM 809 O O . GLY A 1 103 ? 9.117 1.872 12.802 1.00 86.06 103 GLY A O 1
ATOM 810 N N . GLU A 1 104 ? 8.087 0.720 14.427 1.00 87.31 104 GLU A N 1
ATOM 811 C CA . GLU A 1 104 ? 6.984 0.247 13.576 1.00 87.31 104 GLU A CA 1
ATOM 812 C C . GLU A 1 104 ? 6.115 1.416 13.091 1.00 87.31 104 GLU A C 1
ATOM 814 O O . GLU A 1 104 ? 5.777 1.481 11.912 1.00 87.31 104 GLU A O 1
ATOM 819 N N . GLY A 1 105 ? 5.824 2.383 13.966 1.00 89.00 105 GLY A N 1
ATOM 820 C CA . GLY A 1 105 ? 5.037 3.568 13.626 1.00 89.00 105 GLY A CA 1
ATOM 821 C C . GLY A 1 105 ? 5.736 4.446 12.590 1.00 89.00 105 GLY A C 1
ATOM 822 O O . GLY A 1 105 ? 5.083 4.943 11.676 1.00 89.00 105 GLY A O 1
ATOM 823 N N . LEU A 1 106 ? 7.062 4.583 12.692 1.00 89.94 106 LEU A N 1
ATOM 824 C CA . LEU A 1 106 ? 7.900 5.268 11.710 1.00 89.94 106 LEU A CA 1
ATOM 825 C C . LEU A 1 106 ? 7.914 4.539 10.362 1.00 89.94 106 LEU A C 1
ATOM 827 O O . LEU A 1 106 ? 7.786 5.179 9.319 1.00 89.94 106 LEU A O 1
ATOM 831 N N . LEU A 1 107 ? 8.066 3.214 10.369 1.00 90.75 107 LEU A N 1
ATOM 832 C CA . LEU A 1 107 ? 8.089 2.414 9.144 1.00 90.75 107 LEU A CA 1
ATOM 833 C C . LEU A 1 107 ? 6.736 2.484 8.423 1.00 90.75 107 LEU A C 1
ATOM 835 O O . LEU A 1 107 ? 6.689 2.700 7.214 1.00 90.75 107 LEU A O 1
ATOM 839 N N . VAL A 1 108 ? 5.634 2.389 9.172 1.00 90.38 108 VAL A N 1
ATOM 840 C CA . VAL A 1 108 ? 4.276 2.521 8.631 1.00 90.38 108 VAL A CA 1
ATOM 841 C C . VAL A 1 108 ? 4.015 3.941 8.126 1.00 90.38 108 VAL A C 1
ATOM 843 O O . VAL A 1 108 ? 3.492 4.099 7.025 1.00 90.38 108 VAL A O 1
ATOM 846 N N . SER A 1 109 ? 4.381 4.982 8.882 1.00 91.38 109 SER A N 1
ATOM 847 C CA . SER A 1 109 ? 4.106 6.365 8.479 1.00 91.38 109 SER A CA 1
ATOM 848 C C . SER A 1 109 ? 4.898 6.775 7.236 1.00 91.38 109 SER A C 1
ATOM 850 O O . SER A 1 109 ? 4.312 7.267 6.275 1.00 91.38 109 SER A O 1
ATOM 852 N N . SER A 1 110 ? 6.210 6.528 7.220 1.00 90.81 110 SER A N 1
ATOM 853 C CA . SER A 1 110 ? 7.074 6.827 6.072 1.00 90.81 110 SER A CA 1
ATOM 854 C C . SER A 1 110 ? 6.688 5.998 4.845 1.00 90.81 110 SER A C 1
ATOM 856 O O . SER A 1 110 ? 6.577 6.550 3.753 1.00 90.81 110 SER A O 1
ATOM 858 N N . GLY A 1 111 ? 6.389 4.706 5.026 1.00 91.19 111 GLY A N 1
ATOM 859 C CA . GLY A 1 111 ? 5.928 3.826 3.954 1.00 91.19 111 GLY A CA 1
ATOM 860 C C . GLY A 1 111 ? 4.626 4.309 3.315 1.00 91.19 111 GLY A C 1
ATOM 861 O O . GLY A 1 111 ? 4.554 4.428 2.094 1.00 91.19 111 GLY A O 1
ATOM 862 N N . LEU A 1 112 ? 3.616 4.657 4.121 1.00 90.69 112 LEU A N 1
ATOM 863 C CA . LEU A 1 112 ? 2.344 5.187 3.618 1.00 90.69 112 LEU A CA 1
ATOM 864 C C . LEU A 1 112 ? 2.520 6.531 2.907 1.00 90.69 112 LEU A C 1
ATOM 866 O O . LEU A 1 112 ? 1.936 6.739 1.847 1.00 90.69 112 LEU A O 1
ATOM 870 N N . VAL A 1 113 ? 3.331 7.435 3.458 1.00 93.00 113 VAL A N 1
ATOM 871 C CA . VAL A 1 113 ? 3.581 8.754 2.862 1.00 93.00 113 VAL A CA 1
ATOM 872 C C . VAL A 1 113 ? 4.268 8.632 1.505 1.00 93.00 113 VAL A C 1
ATOM 874 O O . VAL A 1 113 ? 3.810 9.237 0.537 1.00 93.00 113 VAL A O 1
ATOM 877 N N . VAL A 1 114 ? 5.287 7.777 1.395 1.00 90.69 114 VAL A N 1
ATOM 878 C CA . VAL A 1 114 ? 5.956 7.500 0.116 1.00 90.69 114 VAL A CA 1
ATOM 879 C C . VAL A 1 114 ? 4.998 6.840 -0.873 1.00 90.69 114 VAL A C 1
ATOM 881 O O . VAL A 1 114 ? 4.939 7.251 -2.031 1.00 90.69 114 VAL A O 1
ATOM 884 N N . TYR A 1 115 ? 4.192 5.882 -0.413 1.00 90.06 115 TYR A N 1
ATOM 885 C CA . TYR A 1 115 ? 3.215 5.180 -1.242 1.00 90.06 115 TYR A CA 1
ATOM 886 C C . TYR A 1 115 ? 2.147 6.115 -1.826 1.00 90.06 115 TYR A C 1
ATOM 888 O O . TYR A 1 115 ? 1.918 6.124 -3.036 1.00 90.06 115 TYR A O 1
ATOM 896 N N . PHE A 1 116 ? 1.517 6.945 -0.990 1.00 89.81 116 PHE A N 1
ATOM 897 C CA . PHE A 1 116 ? 0.524 7.920 -1.447 1.00 89.81 116 PHE A CA 1
ATOM 898 C C . PHE A 1 116 ? 1.148 9.067 -2.242 1.00 89.81 116 PHE A C 1
ATOM 900 O O . PHE A 1 116 ? 0.517 9.576 -3.167 1.00 89.81 116 PHE A O 1
ATOM 907 N N . GLY A 1 117 ? 2.384 9.457 -1.930 1.00 88.38 117 GLY A N 1
ATOM 908 C CA . GLY A 1 117 ? 3.116 10.432 -2.728 1.00 88.38 117 GLY A CA 1
ATOM 909 C C . GLY A 1 117 ? 3.409 9.930 -4.140 1.00 88.38 117 GLY A C 1
ATOM 910 O O . GLY A 1 117 ? 3.256 10.702 -5.081 1.00 88.38 117 GLY A O 1
ATOM 911 N N . ASP A 1 118 ? 3.729 8.642 -4.313 1.00 87.25 118 ASP A N 1
ATOM 912 C CA . ASP A 1 118 ? 3.892 8.028 -5.638 1.00 87.25 118 ASP A CA 1
ATOM 913 C C . ASP A 1 118 ? 2.568 8.009 -6.423 1.00 87.25 118 ASP A C 1
ATOM 915 O O . ASP A 1 118 ? 2.524 8.417 -7.583 1.00 87.25 118 ASP A O 1
ATOM 919 N N . ILE A 1 119 ? 1.456 7.643 -5.772 1.00 89.00 119 ILE A N 1
ATOM 920 C CA . ILE A 1 119 ? 0.104 7.719 -6.358 1.00 89.00 119 ILE A CA 1
ATOM 921 C C . ILE A 1 119 ? -0.218 9.147 -6.826 1.00 89.00 119 ILE A C 1
ATOM 923 O O . ILE A 1 119 ? -0.721 9.350 -7.939 1.00 89.00 119 ILE A O 1
ATOM 927 N N . LEU A 1 120 ? 0.073 10.145 -5.986 1.00 87.31 120 LEU A N 1
ATOM 928 C CA . LEU A 1 120 ? -0.158 11.554 -6.291 1.00 87.31 120 LEU A CA 1
ATOM 929 C C . LEU A 1 120 ? 0.720 12.017 -7.457 1.00 87.31 120 LEU A C 1
ATOM 931 O O . LEU A 1 120 ? 0.210 12.617 -8.399 1.00 87.31 120 LEU A O 1
ATOM 935 N N . ALA A 1 121 ? 2.014 11.697 -7.427 1.00 82.44 121 ALA A N 1
ATOM 936 C CA . ALA A 1 121 ? 2.963 12.033 -8.484 1.00 82.44 121 ALA A CA 1
ATOM 937 C C . ALA A 1 121 ? 2.521 11.466 -9.841 1.00 82.44 121 ALA A C 1
ATOM 939 O O . ALA A 1 121 ? 2.498 12.193 -10.836 1.00 82.44 121 ALA A O 1
ATOM 940 N N . ARG A 1 122 ? 2.088 10.199 -9.876 1.00 80.44 122 ARG A N 1
ATOM 941 C CA . ARG A 1 122 ? 1.555 9.557 -11.087 1.00 80.44 122 ARG A CA 1
ATOM 942 C C . ARG A 1 122 ? 0.295 10.249 -11.595 1.00 80.44 122 ARG A C 1
ATOM 944 O O . ARG A 1 122 ? 0.204 10.549 -12.783 1.00 80.44 122 ARG A O 1
ATOM 951 N N . THR A 1 123 ? -0.640 10.558 -10.701 1.00 84.75 123 THR A N 1
ATOM 952 C CA . THR A 1 123 ? -1.892 11.243 -11.057 1.00 84.75 123 THR A CA 1
ATOM 953 C C . THR A 1 123 ? -1.612 12.638 -11.633 1.00 84.75 123 THR A C 1
ATOM 955 O O . THR A 1 123 ? -2.107 12.975 -12.707 1.00 84.75 123 THR A O 1
ATOM 958 N N . LEU A 1 124 ? -0.746 13.421 -10.979 1.00 81.19 124 LEU A N 1
ATOM 959 C CA . LEU A 1 124 ? -0.359 14.762 -11.427 1.00 81.19 124 LEU A CA 1
ATOM 960 C C . LEU A 1 124 ? 0.393 14.743 -12.761 1.00 81.19 124 L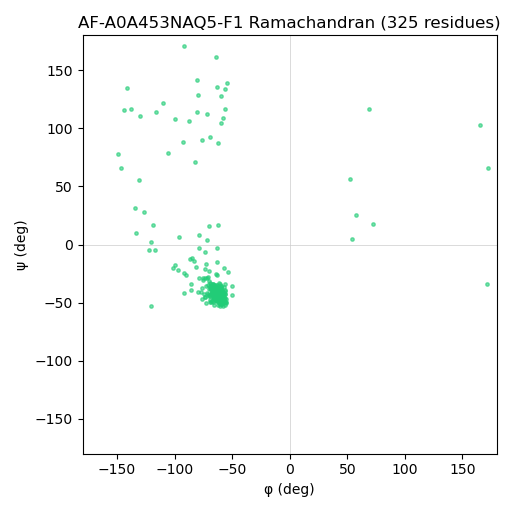EU A C 1
ATOM 962 O O . LEU A 1 124 ? 0.181 15.627 -13.587 1.00 81.19 124 LEU A O 1
ATOM 966 N N . SER A 1 125 ? 1.229 13.727 -13.000 1.00 76.06 125 SER A N 1
ATOM 967 C CA . SER A 1 125 ? 1.950 13.587 -14.272 1.00 76.06 125 SER A CA 1
ATOM 968 C C . SER A 1 125 ? 1.019 13.382 -15.473 1.00 76.06 125 SER A C 1
ATOM 970 O O . SER A 1 125 ? 1.378 13.745 -16.589 1.00 76.06 125 SER A O 1
ATOM 972 N N . LYS A 1 126 ? -0.179 12.823 -15.250 1.00 77.88 126 LYS A N 1
ATOM 973 C CA . LYS A 1 126 ? -1.154 12.506 -16.304 1.00 77.88 126 LYS A CA 1
ATOM 974 C C . LYS A 1 126 ? -2.236 13.560 -16.498 1.00 77.88 126 LYS A C 1
ATOM 976 O O . LYS A 1 126 ? -2.811 13.618 -17.574 1.00 77.88 126 LYS A O 1
ATOM 981 N N . MET A 1 127 ? -2.503 14.402 -15.503 1.00 70.75 127 MET A N 1
ATOM 982 C CA . MET A 1 127 ? -3.556 15.422 -15.584 1.00 70.75 127 MET A CA 1
ATOM 983 C C . MET A 1 127 ? -3.172 16.683 -16.391 1.00 70.75 127 MET A C 1
ATOM 985 O O . MET A 1 127 ? -3.930 17.641 -16.371 1.00 70.75 127 MET A O 1
ATOM 989 N N . GLU A 1 128 ? -2.026 16.728 -17.088 1.00 60.25 128 GLU A N 1
ATOM 990 C CA . GLU A 1 128 ? -1.539 17.883 -17.888 1.00 60.25 128 GLU A CA 1
ATOM 991 C C . GLU A 1 128 ? -1.447 19.245 -17.151 1.00 60.25 128 GLU A C 1
ATOM 993 O O . GLU A 1 128 ? -1.040 20.239 -17.745 1.00 60.25 128 GLU A O 1
ATOM 998 N N . VAL A 1 129 ? -1.716 19.307 -15.838 1.00 51.47 129 VAL A N 1
ATOM 999 C CA . VAL A 1 129 ? -1.816 20.550 -15.035 1.00 51.47 129 VAL A CA 1
ATOM 1000 C C . VAL A 1 129 ? -0.508 21.371 -14.958 1.00 51.47 129 VAL A C 1
ATOM 1002 O O . VAL A 1 129 ? -0.513 22.485 -14.446 1.00 51.47 129 VAL A O 1
ATOM 1005 N N . SER A 1 130 ? 0.606 20.909 -15.533 1.00 44.66 130 SER A N 1
ATOM 1006 C CA . SER A 1 130 ? 1.831 21.710 -15.661 1.00 44.66 130 SER A CA 1
ATOM 1007 C C . SER A 1 130 ? 2.370 21.689 -17.087 1.00 44.66 130 SER A C 1
ATOM 1009 O O . SER A 1 130 ? 2.963 20.704 -17.518 1.00 44.66 130 SER A O 1
ATOM 1011 N N . ALA A 1 131 ? 2.278 22.829 -17.772 1.00 41.81 131 ALA A N 1
ATOM 1012 C CA . ALA A 1 131 ? 2.842 23.118 -19.098 1.00 41.81 131 ALA A CA 1
ATOM 1013 C C . ALA A 1 131 ? 4.394 23.056 -19.186 1.00 41.81 131 ALA A C 1
ATOM 1015 O O . ALA A 1 131 ? 4.995 23.559 -20.129 1.00 41.81 131 ALA A O 1
ATOM 1016 N N . SER A 1 132 ? 5.062 22.428 -18.214 1.00 43.97 132 SER A N 1
ATOM 1017 C CA . SER A 1 132 ? 6.506 22.143 -18.181 1.00 43.97 132 SER A CA 1
ATOM 1018 C C . SER A 1 132 ? 6.823 20.690 -17.768 1.00 43.97 132 SER A C 1
ATOM 1020 O O . SER A 1 132 ? 7.976 20.348 -17.502 1.00 43.97 132 SER A O 1
ATOM 1022 N N . SER A 1 133 ? 5.807 19.816 -17.690 1.00 42.56 133 SER A N 1
ATOM 1023 C CA . SER A 1 133 ? 5.851 18.535 -16.962 1.00 42.56 133 SER A CA 1
ATOM 1024 C C . SER A 1 133 ? 6.673 17.412 -17.596 1.00 42.56 133 SER A C 1
ATOM 1026 O O . SER A 1 133 ? 6.898 16.404 -16.924 1.00 42.56 133 SER A O 1
ATOM 1028 N N . GLY A 1 134 ? 7.197 17.579 -18.815 1.00 44.44 134 GLY A N 1
ATOM 1029 C CA . GLY A 1 134 ? 8.030 16.559 -19.468 1.00 44.44 134 GLY A CA 1
ATOM 1030 C C . GLY A 1 134 ? 9.267 16.145 -18.654 1.00 44.44 134 GLY A C 1
ATOM 1031 O O . GLY A 1 134 ? 9.788 15.054 -18.847 1.00 44.44 134 GLY A O 1
ATOM 1032 N N . ALA A 1 135 ? 9.713 16.976 -17.702 1.00 48.09 135 ALA A N 1
ATOM 1033 C CA . ALA A 1 135 ? 10.902 16.728 -16.881 1.00 48.09 135 ALA A CA 1
ATOM 1034 C C . ALA A 1 135 ? 10.635 16.573 -15.368 1.00 48.09 135 ALA A C 1
ATOM 1036 O O . ALA A 1 135 ? 11.577 16.309 -14.616 1.00 48.09 135 ALA A O 1
ATOM 1037 N N . PHE A 1 136 ? 9.394 16.759 -14.887 1.00 49.69 136 PHE A N 1
ATOM 1038 C CA . PHE A 1 136 ? 9.150 16.908 -13.444 1.00 49.69 136 PHE A CA 1
ATOM 1039 C C . PHE A 1 136 ? 9.312 15.588 -12.683 1.00 49.69 136 PHE A C 1
ATOM 1041 O O . PHE A 1 136 ? 10.073 15.517 -11.718 1.00 49.69 136 PHE A O 1
ATOM 1048 N N . ILE A 1 137 ? 8.662 14.529 -13.162 1.00 51.84 137 ILE A N 1
ATOM 1049 C CA . ILE A 1 137 ? 8.811 13.157 -12.671 1.00 51.84 137 ILE A CA 1
ATOM 1050 C C . ILE A 1 137 ? 8.557 12.259 -13.879 1.00 51.84 137 ILE A C 1
ATOM 1052 O O . ILE A 1 137 ? 7.457 11.740 -14.066 1.00 51.84 137 ILE A O 1
ATOM 1056 N N . HIS A 1 138 ? 9.550 12.126 -14.759 1.00 46.81 138 HIS A N 1
ATOM 1057 C CA . HIS A 1 138 ? 9.469 11.110 -15.800 1.00 46.81 138 HIS A CA 1
ATOM 1058 C C . HIS A 1 138 ? 9.595 9.759 -15.090 1.00 46.81 138 HIS A C 1
ATOM 1060 O O . HIS A 1 138 ? 10.696 9.300 -14.788 1.00 46.81 138 HIS A O 1
ATOM 1066 N N . THR A 1 139 ? 8.453 9.165 -14.731 1.00 47.94 139 THR A N 1
ATOM 1067 C CA . THR A 1 139 ? 8.437 7.775 -14.281 1.00 47.94 139 THR A CA 1
ATOM 1068 C C . THR A 1 139 ? 8.989 6.944 -15.443 1.00 47.94 139 THR A C 1
ATOM 1070 O O . THR A 1 139 ? 8.571 7.155 -16.587 1.00 47.94 139 THR A O 1
ATOM 1073 N N . PRO A 1 140 ? 9.998 6.094 -15.203 1.00 40.66 140 PRO A N 1
ATOM 1074 C CA . PRO A 1 140 ? 10.653 5.333 -16.254 1.00 40.66 140 PRO A CA 1
ATOM 1075 C C . PRO A 1 140 ? 9.621 4.541 -17.036 1.00 40.66 140 PRO A C 1
ATOM 1077 O O . PRO A 1 140 ? 8.692 3.969 -16.457 1.00 40.66 140 PRO A O 1
ATOM 1080 N N . GLY A 1 141 ? 9.805 4.513 -18.352 1.00 43.69 141 GLY A N 1
ATOM 1081 C CA . GLY A 1 141 ? 9.058 3.662 -19.263 1.00 43.69 141 GLY A CA 1
ATOM 1082 C C . GLY A 1 141 ? 9.296 2.189 -18.950 1.00 43.69 141 GLY A C 1
ATOM 1083 O O . GLY A 1 141 ? 10.211 1.595 -19.499 1.00 43.69 141 GLY A O 1
ATOM 1084 N N . THR A 1 142 ? 8.480 1.679 -18.030 1.00 43.47 142 THR A N 1
ATOM 1085 C CA . THR A 1 142 ? 7.906 0.335 -17.844 1.00 43.47 142 THR A CA 1
ATOM 1086 C C . THR A 1 142 ? 7.211 0.399 -16.484 1.00 43.47 142 THR A C 1
ATOM 1088 O O . THR A 1 142 ? 7.656 -0.188 -15.500 1.00 43.47 142 THR A O 1
ATOM 1091 N N . GLN A 1 143 ? 6.158 1.222 -16.381 1.00 57.69 143 GLN A N 1
ATOM 1092 C CA . GLN A 1 143 ? 5.322 1.252 -15.183 1.00 57.69 143 GLN A CA 1
ATOM 1093 C C . GLN A 1 143 ? 4.813 -0.168 -14.954 1.00 57.69 143 GLN A C 1
ATOM 1095 O O . GLN A 1 143 ? 4.113 -0.715 -15.802 1.00 57.69 143 GLN A O 1
ATOM 1100 N N . SER A 1 144 ? 5.200 -0.782 -13.838 1.00 75.00 144 SER A N 1
ATOM 1101 C CA . SER A 1 144 ? 4.702 -2.107 -13.491 1.00 75.00 144 SER A CA 1
ATOM 1102 C C . SER A 1 144 ? 3.177 -2.032 -13.406 1.00 75.00 144 SER A C 1
ATOM 1104 O O . SER A 1 144 ? 2.637 -1.402 -12.495 1.00 75.00 144 SER A O 1
ATOM 1106 N N . GLU A 1 145 ? 2.491 -2.634 -14.383 1.00 84.62 145 GLU A N 1
ATOM 1107 C CA . GLU A 1 145 ? 1.025 -2.753 -14.428 1.00 84.62 145 GLU A CA 1
ATOM 1108 C C . GLU A 1 145 ? 0.488 -3.294 -13.098 1.00 84.62 145 GLU A C 1
ATOM 1110 O O . GLU A 1 145 ? -0.512 -2.812 -12.570 1.00 84.62 145 GLU A O 1
ATOM 1115 N N . ILE A 1 146 ? 1.257 -4.195 -12.483 1.00 87.31 146 ILE A N 1
ATOM 1116 C CA . ILE A 1 146 ? 1.023 -4.749 -11.151 1.00 87.31 146 ILE A CA 1
ATOM 1117 C C . ILE A 1 146 ? 0.973 -3.646 -10.093 1.00 87.31 146 ILE A C 1
ATOM 1119 O O . ILE A 1 146 ? -0.004 -3.553 -9.352 1.00 87.31 146 ILE A O 1
ATOM 1123 N N . ALA A 1 147 ? 1.992 -2.785 -10.027 1.00 86.94 147 ALA A N 1
ATOM 1124 C CA . ALA A 1 147 ? 2.060 -1.723 -9.026 1.00 86.94 147 ALA A CA 1
ATOM 1125 C C . ALA A 1 147 ? 0.878 -0.754 -9.151 1.00 86.94 147 ALA A C 1
ATOM 1127 O O . ALA A 1 147 ? 0.285 -0.385 -8.139 1.00 86.94 147 ALA A O 1
ATOM 1128 N N . THR A 1 148 ? 0.495 -0.388 -10.376 1.00 89.00 148 THR A N 1
ATOM 1129 C CA . THR A 1 148 ? -0.661 0.485 -10.616 1.00 89.00 148 THR A CA 1
ATOM 1130 C C . THR A 1 148 ? -1.969 -0.199 -10.240 1.00 89.00 148 THR A C 1
ATOM 1132 O O . THR A 1 148 ? -2.820 0.423 -9.614 1.00 89.00 148 THR A O 1
ATOM 1135 N N . VAL A 1 149 ? -2.151 -1.480 -10.562 1.00 91.12 149 VAL A N 1
ATOM 1136 C CA . VAL A 1 149 ? -3.359 -2.216 -10.165 1.00 91.12 149 VAL A CA 1
ATOM 1137 C C . VAL A 1 149 ? -3.476 -2.292 -8.641 1.00 91.12 149 VAL A C 1
ATOM 1139 O O . VAL A 1 149 ? -4.543 -1.995 -8.101 1.00 91.12 149 VAL A O 1
ATOM 1142 N N . ILE A 1 150 ? -2.381 -2.600 -7.936 1.00 91.62 150 ILE A N 1
ATOM 1143 C CA . ILE A 1 150 ? -2.353 -2.607 -6.466 1.00 91.62 150 ILE A CA 1
ATOM 1144 C C . ILE A 1 150 ? -2.675 -1.207 -5.923 1.00 91.62 150 ILE A C 1
ATOM 1146 O O . ILE A 1 150 ? -3.566 -1.067 -5.087 1.00 91.62 150 ILE A O 1
ATOM 1150 N N . GLN A 1 151 ? -2.001 -0.168 -6.425 1.00 91.88 151 GLN A N 1
ATOM 1151 C CA . GLN A 1 151 ? -2.229 1.226 -6.030 1.00 91.88 151 GLN A CA 1
ATOM 1152 C C . GLN A 1 151 ? -3.665 1.676 -6.252 1.00 91.88 151 GLN A C 1
ATOM 1154 O O . GLN A 1 151 ? -4.245 2.287 -5.359 1.00 91.88 151 GLN A O 1
ATOM 1159 N N . GLY A 1 152 ? -4.263 1.330 -7.390 1.00 91.75 152 GLY A N 1
ATOM 1160 C CA . GLY A 1 152 ? -5.646 1.667 -7.702 1.00 91.75 152 GLY A CA 1
ATOM 1161 C C . GLY A 1 152 ? -6.619 1.020 -6.726 1.00 91.75 152 GLY A C 1
ATOM 1162 O O . GLY A 1 152 ? -7.466 1.711 -6.161 1.00 91.75 152 GLY A O 1
ATOM 1163 N N . VAL A 1 153 ? -6.470 -0.286 -6.472 1.00 92.75 153 VAL A N 1
ATOM 1164 C CA . VAL A 1 153 ? -7.316 -1.015 -5.514 1.00 92.75 153 VAL A CA 1
ATOM 1165 C C . VAL A 1 153 ? -7.167 -0.439 -4.107 1.00 92.75 153 VAL A C 1
ATOM 1167 O O . VAL A 1 153 ? -8.175 -0.143 -3.466 1.00 92.75 153 VAL A O 1
ATOM 1170 N N . LEU A 1 154 ? -5.936 -0.234 -3.628 1.00 93.00 154 LEU A N 1
ATOM 1171 C CA . LEU A 1 154 ? -5.703 0.307 -2.289 1.00 93.00 154 LEU A CA 1
ATOM 1172 C C . LEU A 1 154 ? -6.218 1.739 -2.157 1.00 93.00 154 LEU A C 1
ATOM 1174 O O . LEU A 1 154 ? -6.907 2.034 -1.183 1.00 93.00 154 LEU A O 1
ATOM 1178 N N . LEU A 1 155 ? -5.970 2.605 -3.141 1.00 92.56 155 LEU A N 1
ATOM 1179 C CA . LEU A 1 155 ? -6.520 3.960 -3.173 1.00 92.56 155 LEU A CA 1
ATOM 1180 C C . LEU A 1 155 ? -8.049 3.932 -3.075 1.00 92.56 155 LEU A C 1
ATOM 1182 O O . LEU A 1 155 ? -8.624 4.639 -2.250 1.00 92.56 155 LEU A O 1
ATOM 1186 N N . GLY A 1 156 ? -8.705 3.074 -3.861 1.00 91.75 156 GLY A N 1
ATOM 1187 C CA . GLY A 1 156 ? -10.152 2.887 -3.797 1.00 91.75 156 GLY A CA 1
ATOM 1188 C C . GLY A 1 156 ? -10.626 2.478 -2.400 1.00 91.75 156 GLY A C 1
ATOM 1189 O O . GLY A 1 156 ? -11.537 3.098 -1.848 1.00 91.75 156 GLY A O 1
ATOM 1190 N N . LEU A 1 157 ? -9.982 1.478 -1.792 1.00 92.88 157 LEU A N 1
ATOM 1191 C CA . LEU A 1 157 ? -10.319 1.004 -0.445 1.00 92.88 157 LEU A CA 1
ATOM 1192 C C . LEU A 1 157 ? -10.075 2.062 0.640 1.00 92.88 157 LEU A C 1
ATOM 1194 O O . LEU A 1 157 ? -10.872 2.170 1.568 1.00 92.88 157 LEU A O 1
ATOM 1198 N N . PHE A 1 158 ? -9.031 2.882 0.520 1.00 91.00 158 PHE A N 1
ATOM 1199 C CA . PHE A 1 158 ? -8.779 3.986 1.450 1.00 91.00 158 PHE A CA 1
ATOM 1200 C C . PHE A 1 158 ? -9.773 5.146 1.291 1.00 91.00 158 PHE A C 1
ATOM 1202 O O . PHE A 1 158 ? -10.067 5.828 2.272 1.00 91.00 158 PHE A O 1
ATOM 1209 N N . LEU A 1 159 ? -10.328 5.358 0.093 1.00 90.69 159 LEU A N 1
ATOM 1210 C CA . LEU A 1 159 ? -11.374 6.358 -0.163 1.00 90.69 159 LEU A CA 1
ATOM 1211 C C . LEU A 1 159 ? -12.780 5.869 0.218 1.00 90.69 159 LEU A C 1
ATOM 1213 O O . LEU A 1 159 ? -13.680 6.681 0.447 1.00 90.69 159 LEU A O 1
ATOM 1217 N N . LEU A 1 160 ? -12.978 4.557 0.342 1.00 91.25 160 LEU A N 1
ATOM 1218 C CA . LEU A 1 160 ? -14.271 3.955 0.661 1.00 91.25 160 LEU A CA 1
ATOM 1219 C C . LEU A 1 160 ? -14.912 4.480 1.966 1.00 91.25 160 LEU A C 1
ATOM 1221 O O . LEU A 1 160 ? -16.106 4.774 1.927 1.00 91.25 160 LEU A O 1
ATOM 1225 N N . PRO A 1 161 ? -14.205 4.678 3.100 1.00 87.38 161 PRO A N 1
ATOM 1226 C CA . PRO A 1 161 ? -14.803 5.268 4.302 1.00 87.38 161 PRO A CA 1
ATOM 1227 C C . PRO A 1 161 ? -15.363 6.679 4.073 1.00 87.38 161 PRO A C 1
ATOM 1229 O O . PRO A 1 161 ? -16.398 7.029 4.642 1.00 87.38 161 PRO A O 1
ATOM 1232 N N . LEU A 1 162 ? -14.699 7.480 3.230 1.00 86.25 162 LEU A N 1
ATOM 1233 C CA . LEU A 1 162 ? -15.144 8.832 2.882 1.00 86.25 162 LEU A CA 1
ATOM 1234 C C . LEU A 1 162 ? -16.410 8.768 2.026 1.00 86.25 162 LEU A C 1
ATOM 1236 O O . LEU A 1 162 ? -17.405 9.411 2.352 1.00 86.25 162 LEU A O 1
ATOM 1240 N N . LEU A 1 163 ? -16.402 7.923 0.992 1.00 86.44 163 LEU A N 1
ATOM 1241 C CA . LEU A 1 163 ? -17.548 7.725 0.104 1.00 86.44 163 LEU A CA 1
ATOM 1242 C C . LEU A 1 163 ? -18.752 7.140 0.837 1.00 86.44 163 LEU A C 1
ATOM 1244 O O . LEU A 1 163 ? -19.877 7.576 0.603 1.00 86.44 163 LEU A O 1
ATOM 1248 N N . TYR A 1 164 ? -18.526 6.204 1.756 1.00 85.69 164 TYR A N 1
ATOM 1249 C CA . TYR A 1 164 ? -19.567 5.668 2.625 1.00 85.69 164 TYR A CA 1
ATOM 1250 C C . TYR A 1 164 ? -20.184 6.771 3.493 1.00 85.69 164 TYR A C 1
ATOM 1252 O O . TYR A 1 164 ? -21.406 6.904 3.530 1.00 85.69 164 TYR A O 1
ATOM 1260 N N . LYS A 1 165 ? -19.358 7.607 4.144 1.00 85.62 165 LYS A N 1
ATOM 1261 C CA . LYS A 1 165 ? -19.842 8.723 4.973 1.00 85.62 165 LYS A CA 1
ATOM 1262 C C . LYS A 1 165 ? -20.669 9.713 4.152 1.00 85.62 165 LYS A C 1
ATOM 1264 O O . LYS A 1 165 ? -21.763 10.077 4.578 1.00 85.62 165 LYS A O 1
ATOM 1269 N N . SER A 1 166 ? -20.187 10.108 2.975 1.00 85.12 166 SER A N 1
ATOM 1270 C CA . SER A 1 166 ? -20.919 10.993 2.063 1.00 85.12 166 SER A CA 1
ATOM 1271 C C . SER A 1 166 ? -22.224 10.359 1.573 1.00 85.12 166 SER A C 1
ATOM 1273 O O . SER A 1 166 ? -23.268 11.003 1.616 1.00 85.12 166 SER A O 1
ATOM 1275 N N . SER A 1 167 ? -22.199 9.082 1.182 1.00 84.38 167 SER A N 1
ATOM 1276 C CA . SER A 1 167 ? -23.390 8.351 0.722 1.00 84.38 167 SER A CA 1
ATOM 1277 C C . SER A 1 167 ? -24.443 8.241 1.824 1.00 84.38 167 SER A C 1
ATOM 1279 O O . SER A 1 167 ? -25.628 8.439 1.572 1.00 84.38 167 SER A O 1
ATOM 1281 N N . LEU A 1 168 ? -24.015 7.989 3.064 1.00 83.12 168 LEU A N 1
ATOM 1282 C CA . LEU A 1 168 ? -24.903 7.935 4.221 1.00 83.12 168 LEU A CA 1
ATOM 1283 C C . LEU A 1 168 ? -25.525 9.307 4.522 1.00 83.12 168 LEU A C 1
ATOM 1285 O O . LEU A 1 168 ? -26.720 9.380 4.797 1.00 83.12 168 LEU A O 1
ATOM 1289 N N . GLN A 1 169 ? -24.749 10.393 4.440 1.00 84.75 169 GLN A N 1
ATOM 1290 C CA . GLN A 1 169 ? -25.260 11.757 4.625 1.00 84.75 169 GLN A CA 1
ATOM 1291 C C . GLN A 1 169 ? -26.310 12.120 3.571 1.00 84.75 169 GLN A C 1
ATOM 1293 O O . GLN A 1 169 ? -27.385 12.604 3.924 1.00 84.75 169 GLN A O 1
ATOM 1298 N N . VAL A 1 170 ? -26.033 11.835 2.295 1.00 84.56 170 VAL A N 1
ATOM 1299 C CA . VAL A 1 170 ? -26.980 12.053 1.191 1.00 84.56 170 VAL A CA 1
ATOM 1300 C C . VAL A 1 170 ? -28.238 11.207 1.384 1.00 84.56 170 VAL A C 1
ATOM 1302 O O . VAL A 1 170 ? -29.347 11.714 1.247 1.00 84.56 170 VAL A O 1
ATOM 1305 N N . TRP A 1 171 ? -28.087 9.942 1.779 1.00 81.81 171 TRP A N 1
ATOM 1306 C CA . TRP A 1 171 ? -29.217 9.059 2.063 1.00 81.81 171 TRP A CA 1
ATOM 1307 C C . TRP A 1 171 ? -30.118 9.600 3.181 1.00 81.81 171 TRP A C 1
ATOM 1309 O O . TRP A 1 171 ? -31.338 9.675 3.022 1.00 81.81 171 TRP A O 1
ATOM 1319 N N . VAL A 1 172 ? -29.528 10.015 4.306 1.00 82.25 172 VAL A N 1
ATOM 1320 C CA . VAL A 1 172 ? -30.264 10.607 5.434 1.00 82.25 172 VAL A CA 1
ATOM 1321 C C . VAL A 1 172 ? -30.945 11.912 5.021 1.00 82.25 172 VAL A C 1
ATOM 1323 O O . VAL A 1 172 ? -32.095 12.145 5.399 1.00 82.25 172 VAL A O 1
ATOM 1326 N N . TYR A 1 173 ? -30.283 12.736 4.208 1.00 82.19 173 TYR A N 1
ATOM 1327 C CA . TYR A 1 173 ? -30.858 13.964 3.665 1.00 82.19 173 TYR A CA 1
ATOM 1328 C C . TYR A 1 173 ? -32.079 13.681 2.772 1.00 82.19 173 TYR A C 1
ATOM 1330 O O . TYR A 1 173 ? -33.164 14.202 3.034 1.00 82.19 173 TYR A O 1
ATOM 1338 N N . CYS A 1 174 ? -31.955 12.781 1.789 1.00 80.06 174 CYS A N 1
ATOM 1339 C CA . CYS A 1 174 ? -33.060 12.383 0.909 1.00 80.06 174 CYS A CA 1
ATOM 1340 C C . CYS A 1 174 ? -34.232 11.771 1.687 1.00 80.06 174 CYS A C 1
ATOM 1342 O O . CYS A 1 174 ? -35.394 12.040 1.385 1.00 80.06 174 CYS A O 1
ATOM 1344 N N . ARG A 1 175 ? -33.944 10.977 2.724 1.00 75.88 175 ARG A N 1
ATOM 1345 C CA . ARG A 1 175 ? -34.974 10.405 3.598 1.00 75.88 175 ARG A CA 1
ATOM 1346 C C . ARG A 1 175 ? -35.693 11.481 4.405 1.00 75.88 175 ARG A C 1
ATOM 1348 O O . ARG A 1 175 ? -36.913 11.421 4.501 1.00 75.88 175 ARG A O 1
ATOM 1355 N N . THR A 1 176 ? -34.965 12.450 4.964 1.00 73.50 176 THR A N 1
ATOM 1356 C CA . THR A 1 176 ? -35.546 13.582 5.710 1.00 73.50 176 THR A CA 1
ATOM 1357 C C . THR A 1 176 ? -36.491 14.395 4.823 1.00 73.50 176 THR A C 1
ATOM 1359 O O . THR A 1 176 ? -37.566 14.777 5.271 1.00 73.50 176 THR A O 1
ATOM 1362 N N . LEU A 1 177 ? -36.150 14.565 3.542 1.00 73.94 177 LEU A N 1
ATOM 1363 C CA . LEU A 1 177 ? -37.018 15.211 2.556 1.00 73.94 177 LEU A CA 1
ATOM 1364 C C . LEU A 1 177 ? -38.268 14.372 2.222 1.00 73.94 177 LEU A C 1
ATOM 1366 O O . LEU A 1 177 ? -39.340 14.918 1.985 1.00 73.94 177 LEU A O 1
ATOM 1370 N N . GLY A 1 178 ? -38.147 13.041 2.228 1.00 67.00 178 GLY A N 1
ATOM 1371 C CA . GLY A 1 178 ? -39.240 12.113 1.920 1.00 67.00 178 GLY A CA 1
ATOM 1372 C C . GLY A 1 178 ? -40.167 11.759 3.092 1.00 67.00 178 GLY A C 1
ATOM 1373 O O . GLY A 1 178 ? -41.217 11.153 2.869 1.00 67.00 178 GLY A O 1
ATOM 1374 N N . LYS A 1 179 ? -39.822 12.094 4.344 1.00 59.25 179 LYS A N 1
ATOM 1375 C CA . LYS A 1 179 ? -40.556 11.632 5.538 1.00 59.25 179 LYS A CA 1
ATOM 1376 C C . LYS A 1 179 ? -41.426 12.700 6.194 1.00 59.25 179 LYS A C 1
ATOM 1378 O O . LYS A 1 179 ? -41.149 13.178 7.285 1.00 59.25 179 LYS A O 1
ATOM 1383 N N . GLN A 1 180 ? -42.584 12.918 5.570 1.00 52.66 180 GLN A N 1
ATOM 1384 C CA . GLN A 1 180 ? -43.804 13.404 6.226 1.00 52.66 180 GLN A CA 1
ATOM 1385 C C . GLN A 1 180 ? -44.772 12.259 6.613 1.00 52.66 180 GLN A C 1
ATOM 1387 O O . GLN A 1 180 ? -45.890 12.518 7.048 1.00 52.66 180 GLN A O 1
ATOM 1392 N N . ARG A 1 181 ? -44.398 10.973 6.465 1.00 50.44 181 ARG A N 1
ATOM 1393 C CA . ARG A 1 181 ? -45.332 9.856 6.707 1.00 50.44 181 ARG A CA 1
ATOM 1394 C C . ARG A 1 181 ? -44.716 8.682 7.478 1.00 50.44 181 ARG A C 1
ATOM 1396 O O . ARG A 1 181 ? -43.833 7.975 6.993 1.00 50.44 181 ARG A O 1
ATOM 1403 N N . THR A 1 182 ? -45.293 8.464 8.663 1.00 51.25 182 THR A N 1
ATOM 1404 C CA . THR A 1 182 ? -45.363 7.233 9.482 1.00 51.25 182 THR A CA 1
ATOM 1405 C C . THR A 1 182 ? -44.083 6.689 10.141 1.00 51.25 182 THR A C 1
ATOM 1407 O O . THR A 1 182 ? -43.144 6.232 9.487 1.00 51.25 182 THR A O 1
ATOM 1410 N N . GLN A 1 183 ? -44.120 6.683 11.480 1.00 58.03 183 GLN A N 1
ATOM 1411 C CA . GLN A 1 183 ? -43.148 6.122 12.423 1.00 58.03 183 GLN A CA 1
ATOM 1412 C C . GLN A 1 183 ? -43.760 4.888 13.110 1.00 58.03 183 GLN A C 1
ATOM 1414 O O . GLN A 1 183 ? -44.810 5.015 13.728 1.00 58.03 183 GLN A O 1
ATOM 1419 N N . ALA A 1 184 ? -43.118 3.717 12.982 1.00 48.94 184 ALA A N 1
ATOM 1420 C CA . ALA A 1 184 ? -43.154 2.581 13.934 1.00 48.94 184 ALA A CA 1
ATOM 1421 C C . ALA A 1 184 ? -42.460 1.323 13.358 1.00 48.94 184 ALA A C 1
ATOM 1423 O O . ALA A 1 184 ? -41.771 0.617 14.085 1.00 48.94 184 ALA A O 1
ATOM 1424 N N . ILE A 1 185 ? -42.542 1.077 12.041 1.00 53.47 185 ILE A N 1
ATOM 1425 C CA . ILE A 1 185 ? -41.960 -0.115 11.361 1.00 53.47 185 ILE A CA 1
ATOM 1426 C C . ILE A 1 185 ? -40.429 0.016 11.127 1.00 53.47 185 ILE A C 1
ATOM 1428 O O . ILE A 1 185 ? -39.733 -0.884 10.663 1.00 53.47 185 ILE A O 1
ATOM 1432 N N . GLU A 1 186 ? -39.857 1.155 11.498 1.00 55.16 186 GLU A N 1
ATOM 1433 C CA . GLU A 1 186 ? -38.660 1.709 10.871 1.00 55.16 186 GLU A CA 1
ATOM 1434 C C . GLU A 1 186 ? -37.319 1.277 11.491 1.00 55.16 186 GLU A C 1
ATOM 1436 O O . GLU A 1 186 ? -36.314 1.196 10.785 1.00 55.16 186 GLU A O 1
ATOM 1441 N N . LYS A 1 187 ? -37.294 0.911 12.779 1.00 51.81 187 LYS A N 1
ATOM 1442 C CA . LYS A 1 187 ? -36.042 0.596 13.498 1.00 51.81 187 LYS A CA 1
ATOM 1443 C C . LYS A 1 187 ? -35.372 -0.713 13.054 1.00 51.81 187 LYS A C 1
ATOM 1445 O O . LYS A 1 187 ? -34.166 -0.870 13.222 1.00 51.81 187 LYS A O 1
ATOM 1450 N N . ARG A 1 188 ? -36.119 -1.663 12.467 1.00 49.03 188 ARG A N 1
ATOM 1451 C CA . ARG A 1 188 ? -35.556 -2.933 11.954 1.00 49.03 188 ARG A CA 1
ATOM 1452 C C . ARG A 1 188 ? -35.022 -2.802 10.523 1.00 49.03 188 ARG A C 1
ATOM 1454 O O . ARG A 1 188 ? -34.005 -3.411 10.203 1.00 49.03 188 ARG A O 1
ATOM 1461 N N . ALA A 1 189 ? -35.665 -1.973 9.695 1.00 53.47 189 ALA A N 1
ATOM 1462 C CA . ALA A 1 189 ? -35.223 -1.656 8.332 1.00 53.47 189 ALA A CA 1
ATOM 1463 C C . ALA A 1 189 ? -33.956 -0.776 8.314 1.00 53.47 189 ALA A C 1
ATOM 1465 O O . ALA A 1 189 ? -33.130 -0.867 7.405 1.00 53.47 189 ALA A O 1
ATOM 1466 N N . GLU A 1 190 ? -33.755 0.028 9.358 1.00 57.34 190 GLU A N 1
ATOM 1467 C CA . GLU A 1 190 ? -32.599 0.913 9.519 1.00 57.34 190 GLU A CA 1
ATOM 1468 C C . GLU A 1 190 ? -31.266 0.154 9.653 1.00 57.34 190 GLU A C 1
ATOM 1470 O O . GLU A 1 190 ? -30.261 0.557 9.065 1.00 57.34 190 GLU A O 1
ATOM 1475 N N . LYS A 1 191 ? -31.273 -1.013 10.315 1.00 56.78 191 LYS A N 1
ATOM 1476 C CA . LYS A 1 191 ? -30.082 -1.865 10.492 1.00 56.78 191 LYS A CA 1
ATOM 1477 C C . LYS A 1 191 ? -29.613 -2.518 9.183 1.00 56.78 191 LYS A C 1
ATOM 1479 O O . LYS A 1 191 ? -28.415 -2.649 8.958 1.00 56.78 191 LYS A O 1
ATOM 1484 N N . GLY A 1 192 ? -30.545 -2.902 8.305 1.00 62.94 192 GLY A N 1
ATOM 1485 C CA . GLY A 1 192 ? -30.223 -3.463 6.983 1.00 62.94 192 GLY A CA 1
ATOM 1486 C C . GLY A 1 192 ? -29.762 -2.406 5.975 1.00 62.94 192 GLY A C 1
ATOM 1487 O O . GLY A 1 192 ? -28.925 -2.682 5.119 1.00 62.94 192 GLY A O 1
ATOM 1488 N N . THR A 1 193 ? -30.256 -1.174 6.116 1.00 70.06 193 THR A N 1
ATOM 1489 C CA . THR A 1 193 ? -30.002 -0.088 5.160 1.00 70.06 193 THR A CA 1
ATOM 1490 C C . THR A 1 193 ? -28.558 0.418 5.218 1.00 70.06 193 THR A C 1
ATOM 1492 O O . THR A 1 193 ? -27.938 0.589 4.174 1.00 70.06 193 THR A O 1
ATOM 1495 N N . GLY A 1 194 ? -27.975 0.590 6.412 1.00 72.88 194 GLY A N 1
ATOM 1496 C CA . GLY A 1 194 ? -26.574 1.026 6.543 1.00 72.88 194 GLY A CA 1
ATOM 1497 C C . GLY A 1 194 ? -25.575 0.025 5.947 1.00 72.88 194 GLY A C 1
ATOM 1498 O O . GLY A 1 194 ? -24.653 0.411 5.228 1.00 72.88 194 GLY A O 1
ATOM 1499 N N . SER A 1 195 ? -25.812 -1.274 6.159 1.00 78.94 195 SER A N 1
ATOM 1500 C CA . SER A 1 195 ? -25.001 -2.329 5.542 1.00 78.94 195 SER A CA 1
ATOM 1501 C C . SER A 1 195 ? -25.163 -2.365 4.021 1.00 78.94 195 SER A C 1
ATOM 1503 O O . SER A 1 195 ? -24.179 -2.596 3.323 1.00 78.94 195 SER A O 1
ATOM 1505 N N . ALA A 1 196 ? -26.371 -2.129 3.499 1.00 83.25 196 ALA A N 1
ATOM 1506 C CA . ALA A 1 196 ? -26.602 -2.062 2.059 1.00 83.25 196 ALA A CA 1
ATOM 1507 C C . ALA A 1 196 ? -25.850 -0.882 1.423 1.00 83.25 196 ALA A C 1
ATOM 1509 O O . ALA A 1 196 ? -25.162 -1.080 0.425 1.00 83.25 196 ALA A O 1
ATOM 1510 N N . VAL A 1 197 ? -25.896 0.310 2.035 1.00 85.25 197 VAL A N 1
ATOM 1511 C CA . VAL A 1 197 ? -25.133 1.488 1.575 1.00 85.25 197 VAL A CA 1
ATOM 1512 C C . VAL A 1 197 ? -23.635 1.185 1.545 1.00 85.25 197 VAL A C 1
ATOM 1514 O O . VAL A 1 197 ? -22.982 1.493 0.555 1.00 85.25 197 VAL A O 1
ATOM 1517 N N . PHE A 1 198 ? -23.097 0.517 2.571 1.00 87.31 198 PHE A N 1
ATOM 1518 C CA . PHE A 1 198 ? -21.691 0.108 2.588 1.00 87.31 198 PHE A CA 1
ATOM 1519 C C . PHE A 1 198 ? -21.324 -0.812 1.414 1.00 87.31 198 PHE A C 1
ATOM 1521 O O . PHE A 1 198 ? -20.365 -0.526 0.698 1.00 87.31 198 PHE A O 1
ATOM 1528 N N . TYR A 1 199 ? -22.085 -1.888 1.182 1.00 89.06 199 TYR A N 1
ATOM 1529 C CA . TYR A 1 199 ? -21.800 -2.815 0.080 1.00 89.06 199 TYR A CA 1
ATOM 1530 C C . TYR A 1 199 ? -21.975 -2.163 -1.295 1.00 89.06 199 TYR A C 1
ATOM 1532 O O . TYR A 1 199 ? -21.189 -2.442 -2.196 1.00 89.06 199 TYR A O 1
ATOM 1540 N N . VAL A 1 200 ? -22.949 -1.261 -1.454 1.00 90.12 200 VAL A N 1
ATOM 1541 C CA . VAL A 1 200 ? -23.122 -0.478 -2.686 1.00 90.12 200 VAL A CA 1
ATOM 1542 C C . VAL A 1 200 ? -21.940 0.469 -2.893 1.00 90.12 200 VAL A C 1
ATOM 1544 O O . VAL A 1 200 ? -21.381 0.493 -3.984 1.00 90.12 200 VAL A O 1
ATOM 1547 N N . SER A 1 201 ? -21.492 1.198 -1.864 1.00 90.00 201 SER A N 1
ATOM 1548 C CA . SER A 1 201 ? -20.295 2.044 -1.957 1.00 90.00 201 SER A CA 1
ATOM 1549 C C . SER A 1 201 ? -19.043 1.225 -2.286 1.00 90.00 201 SER A C 1
ATOM 1551 O O . SER A 1 201 ? -18.251 1.645 -3.125 1.00 90.00 201 SER A O 1
ATOM 1553 N N . LEU A 1 202 ? -18.879 0.043 -1.680 1.00 91.38 202 LEU A N 1
ATOM 1554 C CA . LEU A 1 202 ? -17.783 -0.879 -1.989 1.00 91.38 202 LEU A CA 1
ATOM 1555 C C . LEU A 1 202 ? -17.837 -1.318 -3.457 1.00 91.38 202 LEU A C 1
ATOM 1557 O O . LEU A 1 202 ? -16.828 -1.245 -4.152 1.00 91.38 202 LEU A O 1
ATOM 1561 N N . LEU A 1 203 ? -19.014 -1.710 -3.951 1.00 92.25 203 LEU A N 1
ATOM 1562 C CA . LEU A 1 203 ? -19.213 -2.082 -5.350 1.00 92.25 203 LEU A CA 1
ATOM 1563 C C . LEU A 1 203 ? -18.874 -0.916 -6.292 1.00 92.25 203 LEU A C 1
ATOM 1565 O O . LEU A 1 203 ? 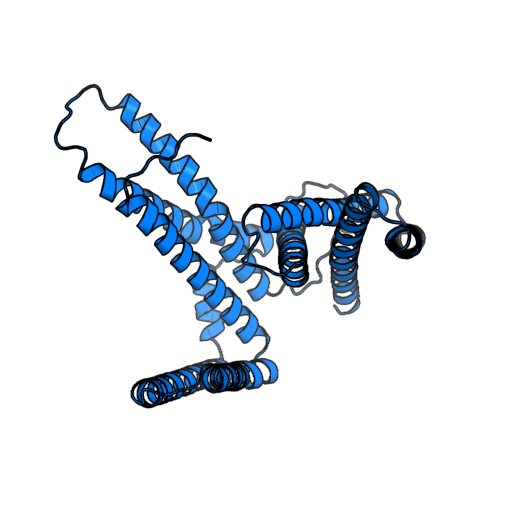-18.164 -1.110 -7.275 1.00 92.25 203 LEU A O 1
ATOM 1569 N N . VAL A 1 204 ? -19.329 0.300 -5.974 1.00 93.00 204 VAL A N 1
ATOM 1570 C CA . VAL A 1 204 ? -19.056 1.503 -6.774 1.00 93.00 204 VAL A CA 1
ATOM 1571 C C . VAL A 1 204 ? -17.557 1.788 -6.848 1.00 93.00 204 VAL A C 1
ATOM 1573 O O . VAL A 1 204 ? -17.024 2.067 -7.921 1.00 93.00 204 VAL A O 1
ATOM 1576 N N . VAL A 1 205 ? -16.856 1.673 -5.720 1.00 93.19 205 VAL A N 1
ATOM 1577 C CA . VAL A 1 205 ? -15.403 1.837 -5.676 1.00 93.19 205 VAL A CA 1
ATOM 1578 C C . VAL A 1 205 ? -14.710 0.806 -6.565 1.00 93.19 205 VAL A C 1
ATOM 1580 O O . VAL A 1 205 ? -13.901 1.181 -7.411 1.00 93.19 205 VAL A O 1
ATOM 1583 N N . LEU A 1 206 ? -15.039 -0.478 -6.408 1.00 92.44 206 LEU A N 1
ATOM 1584 C CA . LEU A 1 206 ? -14.347 -1.562 -7.107 1.00 92.44 206 LEU A CA 1
ATOM 1585 C C . LEU A 1 206 ? -14.658 -1.611 -8.612 1.00 92.44 206 LEU A C 1
ATOM 1587 O O . LEU A 1 206 ? -13.768 -1.956 -9.384 1.00 92.44 206 LEU A O 1
ATOM 1591 N N . LEU A 1 207 ? -15.884 -1.268 -9.025 1.00 91.75 207 LEU A N 1
ATOM 1592 C CA . LEU A 1 207 ? -16.323 -1.337 -10.427 1.00 91.75 207 LEU A CA 1
ATOM 1593 C C . LEU A 1 207 ? -16.127 -0.039 -11.216 1.00 91.75 207 LEU A C 1
ATOM 1595 O O . LEU A 1 207 ? -16.039 -0.094 -12.440 1.00 91.75 207 LEU A O 1
ATOM 1599 N N . PHE A 1 208 ? -16.081 1.123 -10.558 1.00 91.06 208 PHE A N 1
ATOM 1600 C CA . PHE A 1 208 ? -15.982 2.411 -11.255 1.00 91.06 208 PHE A CA 1
ATOM 1601 C C . PHE A 1 208 ? -14.740 3.200 -10.859 1.00 91.06 208 PHE A C 1
ATOM 1603 O O . PHE A 1 208 ? -13.970 3.584 -11.739 1.00 91.06 208 PHE A O 1
ATOM 1610 N N . LEU A 1 209 ? -14.502 3.425 -9.564 1.00 91.44 209 LEU A N 1
ATOM 1611 C CA . LEU A 1 209 ? -13.398 4.287 -9.126 1.00 91.44 209 LEU A CA 1
ATOM 1612 C C . LEU A 1 209 ? -12.030 3.673 -9.444 1.00 91.44 209 LEU A C 1
ATOM 1614 O O . LEU A 1 209 ? -11.182 4.340 -10.038 1.00 91.44 209 LEU A O 1
ATOM 1618 N N . VAL A 1 210 ? -11.839 2.399 -9.088 1.00 93.00 210 VAL A N 1
ATOM 1619 C CA . VAL A 1 210 ? -10.581 1.678 -9.322 1.00 93.00 210 VAL A CA 1
ATOM 1620 C C . VAL A 1 210 ? -10.255 1.612 -10.824 1.00 93.00 210 VAL A C 1
ATOM 1622 O O . VAL A 1 210 ? -9.178 2.081 -11.191 1.00 93.00 210 VAL A O 1
ATOM 1625 N N . PRO A 1 211 ? -11.157 1.149 -11.719 1.00 91.50 211 PRO A N 1
ATOM 1626 C CA . PRO A 1 211 ? -10.869 1.101 -13.155 1.00 91.50 211 PRO A CA 1
ATOM 1627 C C . PRO A 1 211 ? -10.645 2.478 -13.784 1.00 91.50 211 PRO A C 1
ATOM 1629 O O . PRO A 1 211 ? -9.789 2.624 -14.656 1.00 91.50 211 PRO A O 1
ATOM 1632 N N . SER A 1 212 ? -11.390 3.498 -13.344 1.00 90.06 212 SER A N 1
ATOM 1633 C CA . SER A 1 212 ? -11.243 4.860 -13.874 1.00 90.06 212 SER A CA 1
ATOM 1634 C C . SER A 1 212 ? -9.867 5.436 -13.548 1.00 90.06 212 SER A C 1
ATOM 1636 O O . SER A 1 212 ? -9.225 6.023 -14.418 1.00 90.06 212 SER A O 1
ATOM 1638 N N . TRP A 1 213 ? -9.380 5.227 -12.321 1.00 91.44 213 TRP A N 1
ATOM 1639 C CA . TRP A 1 213 ? -8.053 5.690 -11.922 1.00 91.44 213 TRP A CA 1
ATOM 1640 C C . TRP A 1 213 ? -6.935 4.918 -12.637 1.00 91.44 213 TRP A C 1
ATOM 1642 O O . TRP A 1 213 ? -6.012 5.538 -13.165 1.00 91.44 213 TRP A O 1
ATOM 1652 N N . THR A 1 214 ? -7.028 3.586 -12.739 1.00 89.31 214 THR A N 1
ATOM 1653 C CA . THR A 1 214 ? -6.014 2.784 -13.453 1.00 89.31 214 THR A CA 1
ATOM 1654 C C . THR A 1 214 ? -5.959 3.119 -14.943 1.00 89.31 214 THR A C 1
ATOM 1656 O O . THR A 1 214 ? -4.877 3.144 -15.532 1.00 89.31 214 THR A O 1
ATOM 1659 N N . ARG A 1 215 ? -7.110 3.435 -15.553 1.00 89.00 215 ARG A N 1
ATOM 1660 C CA . ARG A 1 215 ? -7.184 3.919 -16.935 1.00 89.00 215 ARG A CA 1
ATOM 1661 C C . ARG A 1 215 ? -6.533 5.291 -17.086 1.00 89.00 215 ARG A C 1
ATOM 1663 O O . ARG A 1 215 ? -5.782 5.491 -18.029 1.00 89.00 215 ARG A O 1
ATOM 1670 N N . LEU A 1 216 ? -6.773 6.217 -16.158 1.00 85.69 216 LEU A N 1
ATOM 1671 C CA . LEU A 1 216 ? -6.165 7.550 -16.190 1.00 85.69 216 LEU A CA 1
ATOM 1672 C C . LEU A 1 216 ? -4.638 7.485 -16.063 1.00 85.69 216 LEU A C 1
ATOM 1674 O O . LEU A 1 216 ? -3.923 8.173 -16.789 1.00 85.69 216 LEU A O 1
ATOM 1678 N N . VAL A 1 217 ? -4.133 6.662 -15.142 1.00 83.31 217 VAL A N 1
ATOM 1679 C CA . VAL A 1 217 ? -2.699 6.625 -14.831 1.00 83.31 217 VAL A CA 1
ATOM 1680 C C . VAL A 1 217 ? -1.894 5.819 -15.844 1.00 83.31 217 VAL A C 1
ATOM 1682 O O . VAL A 1 217 ? -0.809 6.251 -16.226 1.00 83.31 217 VAL A O 1
ATOM 1685 N N . GLN A 1 218 ? -2.405 4.674 -16.297 1.00 80.00 218 GLN A N 1
ATOM 1686 C CA . GLN A 1 218 ? -1.643 3.744 -17.136 1.00 80.00 218 GLN A CA 1
ATOM 1687 C C . GLN A 1 218 ? -2.293 3.449 -18.493 1.00 80.00 218 GLN A C 1
ATOM 1689 O O . GLN A 1 218 ? -1.689 2.779 -19.323 1.00 80.00 218 GLN A O 1
ATOM 1694 N N . GLY A 1 219 ? -3.500 3.951 -18.757 1.00 78.81 219 GLY A N 1
ATOM 1695 C CA . GLY A 1 219 ? -4.213 3.644 -19.999 1.00 78.81 219 GLY A CA 1
ATOM 1696 C C . GLY A 1 219 ? -4.745 2.212 -20.052 1.00 78.81 219 GLY A C 1
ATOM 1697 O O . GLY A 1 219 ? -5.055 1.727 -21.132 1.00 78.81 219 GLY A O 1
ATOM 1698 N N . LEU A 1 220 ? -4.857 1.524 -18.907 1.00 79.75 220 LEU A N 1
ATOM 1699 C CA . LEU A 1 220 ? -5.444 0.184 -18.831 1.00 79.75 220 LEU A CA 1
ATOM 1700 C C . LEU A 1 220 ? -6.900 0.229 -19.326 1.00 79.75 220 LEU A C 1
ATOM 1702 O O . LEU A 1 220 ? -7.797 0.723 -18.637 1.00 79.75 220 LEU A O 1
ATOM 1706 N N . GLU A 1 221 ? -7.128 -0.272 -20.541 1.00 79.19 221 GLU A N 1
ATOM 1707 C CA . GLU A 1 221 ? -8.466 -0.347 -21.140 1.00 79.19 221 GLU A CA 1
ATOM 1708 C C . GLU A 1 221 ? -9.311 -1.440 -20.478 1.00 79.19 221 GLU A C 1
ATOM 1710 O O . GLU A 1 221 ? -10.517 -1.274 -20.265 1.00 79.19 221 GLU A O 1
ATOM 1715 N N . VAL A 1 222 ? -8.650 -2.535 -20.097 1.00 86.00 222 VAL A N 1
ATOM 1716 C CA . VAL A 1 222 ? -9.253 -3.701 -19.453 1.00 86.00 222 VAL A CA 1
ATOM 1717 C C . VAL A 1 222 ? -9.453 -3.441 -17.959 1.00 86.00 222 VAL A C 1
ATOM 1719 O O . VAL A 1 222 ? -8.611 -2.848 -17.287 1.00 86.00 222 VAL A O 1
ATOM 1722 N N . HIS A 1 223 ? -10.571 -3.927 -17.416 1.00 88.88 223 HIS A N 1
ATOM 1723 C CA . HIS A 1 223 ? -10.861 -3.839 -15.987 1.00 88.88 223 HIS A CA 1
ATOM 1724 C C . HIS A 1 223 ? -9.728 -4.484 -15.149 1.00 88.88 223 HIS A C 1
ATOM 1726 O O . HIS A 1 223 ? -9.370 -5.627 -15.435 1.00 88.88 223 HIS A O 1
ATOM 1732 N N . PRO A 1 224 ? -9.228 -3.855 -14.063 1.00 89.19 224 PRO A N 1
ATOM 1733 C CA . PRO A 1 224 ? -8.121 -4.370 -13.247 1.00 89.19 224 PRO A CA 1
ATOM 1734 C C . PRO A 1 224 ? -8.270 -5.825 -12.785 1.00 89.19 224 PRO A C 1
ATOM 1736 O O . PRO A 1 224 ? -7.333 -6.599 -12.920 1.00 89.19 224 PRO A O 1
ATOM 1739 N N . PHE A 1 225 ? -9.449 -6.252 -12.316 1.00 89.19 225 PHE A N 1
ATOM 1740 C CA . PHE A 1 225 ? -9.688 -7.673 -12.002 1.00 89.19 225 PHE A CA 1
ATOM 1741 C C . PHE A 1 225 ? -9.525 -8.613 -13.200 1.00 89.19 225 PHE A C 1
ATOM 1743 O O . PHE A 1 225 ? -8.925 -9.673 -13.060 1.00 89.19 225 PHE A O 1
ATOM 1750 N N . VAL A 1 226 ? -10.032 -8.234 -14.375 1.00 90.31 226 VAL A N 1
ATOM 1751 C CA . VAL A 1 226 ? -9.875 -9.038 -15.596 1.00 90.31 226 VAL A CA 1
ATOM 1752 C C . VAL A 1 226 ? -8.408 -9.063 -16.011 1.00 90.31 226 VAL A C 1
ATOM 1754 O O . VAL A 1 226 ? -7.893 -10.120 -16.356 1.00 90.31 226 VAL A O 1
ATOM 1757 N N . TRP A 1 227 ? -7.710 -7.932 -15.892 1.00 92.00 227 TRP A N 1
ATOM 1758 C CA . TRP A 1 227 ? -6.270 -7.860 -16.109 1.00 92.00 227 TRP A CA 1
ATOM 1759 C C . TRP A 1 227 ? -5.506 -8.805 -15.167 1.00 92.00 227 TRP A C 1
ATOM 1761 O O . TRP A 1 227 ? -4.665 -9.563 -15.637 1.00 92.00 227 TRP A O 1
ATOM 1771 N N . VAL A 1 228 ? -5.854 -8.858 -13.874 1.00 90.62 228 VAL A N 1
ATOM 1772 C CA . VAL A 1 228 ? -5.244 -9.789 -12.902 1.00 90.62 228 VAL A CA 1
ATOM 1773 C C . VAL A 1 228 ? -5.486 -11.247 -13.287 1.00 90.62 228 VAL A C 1
ATOM 1775 O O . VAL A 1 228 ? -4.559 -12.051 -13.227 1.00 90.62 228 VAL A O 1
ATOM 1778 N N . LEU A 1 229 ? -6.707 -11.602 -13.698 1.00 89.62 229 LEU A N 1
ATOM 1779 C CA . LEU A 1 229 ? -7.017 -12.964 -14.143 1.00 89.62 229 LEU A CA 1
ATOM 1780 C C . LEU A 1 229 ? -6.236 -13.324 -15.410 1.00 89.62 229 LEU A C 1
ATOM 1782 O O . LEU A 1 229 ? -5.630 -14.391 -15.471 1.00 89.62 229 LEU A O 1
ATOM 1786 N N . ASN A 1 230 ? -6.181 -12.418 -16.386 1.00 90.69 230 ASN A N 1
ATOM 1787 C CA . ASN A 1 230 ? -5.402 -12.616 -17.604 1.00 90.69 230 ASN A CA 1
ATOM 1788 C C . ASN A 1 230 ? -3.914 -12.770 -17.282 1.00 90.69 230 ASN A C 1
ATOM 1790 O O . ASN A 1 230 ? -3.284 -13.700 -17.776 1.00 90.69 230 ASN A O 1
ATOM 1794 N N . TYR A 1 231 ? -3.366 -11.927 -16.407 1.00 89.00 231 TYR A N 1
ATOM 1795 C CA . TYR A 1 231 ? -1.986 -12.031 -15.938 1.00 89.00 231 TYR A CA 1
ATOM 1796 C C . TYR A 1 231 ? -1.720 -13.371 -15.235 1.00 89.00 231 TYR A C 1
ATOM 1798 O O . TYR A 1 231 ? -0.690 -14.008 -15.450 1.00 89.00 231 TYR A O 1
ATOM 1806 N N . MET A 1 232 ? -2.675 -13.847 -14.434 1.00 88.38 232 MET A N 1
ATOM 1807 C CA . MET A 1 232 ? -2.567 -15.122 -13.732 1.00 88.38 232 MET A CA 1
ATOM 1808 C C . MET A 1 232 ? -2.629 -16.326 -14.678 1.00 88.38 232 MET A C 1
ATOM 1810 O O . MET A 1 232 ? -1.887 -17.277 -14.461 1.00 88.38 232 MET A O 1
ATOM 1814 N N . PHE A 1 233 ? -3.445 -16.302 -15.736 1.00 87.38 233 PHE A N 1
ATOM 1815 C CA . PHE A 1 233 ? -3.688 -17.474 -16.594 1.00 87.38 233 PHE A CA 1
ATOM 1816 C C . PHE A 1 233 ? -2.936 -17.486 -17.935 1.00 87.38 233 PHE A C 1
ATOM 1818 O O . PHE A 1 233 ? -2.761 -18.555 -18.514 1.00 87.38 233 PHE A O 1
ATOM 1825 N N . THR A 1 234 ? -2.463 -16.346 -18.437 1.00 85.19 234 THR A N 1
ATOM 1826 C CA . THR A 1 234 ? -1.815 -16.273 -19.760 1.00 85.19 234 THR A CA 1
ATOM 1827 C C . THR A 1 234 ? -0.355 -16.725 -19.690 1.00 85.19 234 THR A C 1
ATOM 1829 O O . THR A 1 234 ? 0.460 -16.020 -19.102 1.00 85.19 234 THR A O 1
ATOM 1832 N N . ASN A 1 235 ? 0.001 -17.849 -20.331 1.00 68.56 235 ASN A N 1
ATOM 1833 C CA . ASN A 1 235 ? 1.370 -18.404 -20.381 1.00 68.56 235 ASN A CA 1
ATOM 1834 C C . ASN A 1 235 ? 2.003 -18.561 -18.981 1.00 68.56 235 ASN A C 1
ATOM 1836 O O . ASN A 1 235 ? 3.036 -17.962 -18.679 1.00 68.56 235 ASN A O 1
ATOM 1840 N N . SER A 1 236 ? 1.330 -19.302 -18.096 1.00 78.12 236 SER A N 1
ATOM 1841 C CA . SER A 1 236 ? 1.501 -19.181 -16.640 1.00 78.12 236 SER A CA 1
ATOM 1842 C C . SER A 1 236 ? 1.820 -20.484 -15.906 1.00 78.12 236 SER A C 1
ATOM 1844 O O . SER A 1 236 ? 1.477 -20.600 -14.729 1.00 78.12 236 SER A O 1
ATOM 1846 N N . ASP A 1 237 ? 2.462 -21.462 -16.538 1.00 85.94 237 ASP A N 1
ATOM 1847 C CA . ASP A 1 237 ? 2.695 -22.768 -15.899 1.00 85.94 237 ASP A CA 1
ATOM 1848 C C . ASP A 1 237 ? 3.441 -22.630 -14.560 1.00 85.94 237 ASP A C 1
ATOM 1850 O O . ASP A 1 237 ? 3.048 -23.227 -13.559 1.00 85.94 237 ASP A O 1
ATOM 1854 N N . GLU A 1 238 ? 4.433 -21.737 -14.489 1.00 87.69 238 GLU A N 1
ATOM 1855 C CA . GLU A 1 238 ? 5.173 -21.443 -13.255 1.00 87.69 238 GLU A CA 1
ATOM 1856 C C . GLU A 1 238 ? 4.320 -20.745 -12.185 1.00 87.69 238 GLU A C 1
ATOM 1858 O O . GLU A 1 238 ? 4.408 -21.080 -11.002 1.00 87.69 238 GLU A O 1
ATOM 1863 N N . ARG A 1 239 ? 3.465 -19.789 -12.580 1.00 90.12 239 ARG A N 1
ATOM 1864 C CA . ARG A 1 239 ? 2.578 -19.064 -11.650 1.00 90.12 239 ARG A CA 1
ATOM 1865 C C . ARG A 1 239 ? 1.505 -19.991 -11.084 1.00 90.12 239 ARG A C 1
ATOM 1867 O O . ARG A 1 239 ? 1.243 -19.973 -9.884 1.00 90.12 239 ARG A O 1
ATOM 1874 N N . LEU A 1 240 ? 0.922 -20.836 -11.930 1.00 91.19 240 LEU A N 1
ATOM 1875 C CA . LEU A 1 240 ? -0.069 -21.831 -11.530 1.00 91.19 240 LEU A CA 1
ATOM 1876 C C . LEU A 1 240 ? 0.554 -22.919 -10.647 1.00 91.19 240 LEU A C 1
ATOM 1878 O O . LEU A 1 240 ? -0.044 -23.296 -9.637 1.00 91.19 240 LEU A O 1
ATOM 1882 N N . LEU A 1 241 ? 1.770 -23.377 -10.967 1.00 92.69 241 LEU A N 1
ATOM 1883 C CA . LEU A 1 241 ? 2.525 -24.307 -10.126 1.00 92.69 241 LEU A CA 1
ATOM 1884 C C . LEU A 1 241 ? 2.826 -23.695 -8.754 1.00 92.69 241 LEU A C 1
ATOM 1886 O O . LEU A 1 241 ? 2.664 -24.367 -7.736 1.00 92.69 241 LEU A O 1
ATOM 1890 N N . LEU A 1 242 ? 3.201 -22.413 -8.707 1.00 92.31 242 LEU A N 1
ATOM 1891 C CA . LEU A 1 242 ? 3.420 -21.692 -7.456 1.00 92.31 242 LEU A CA 1
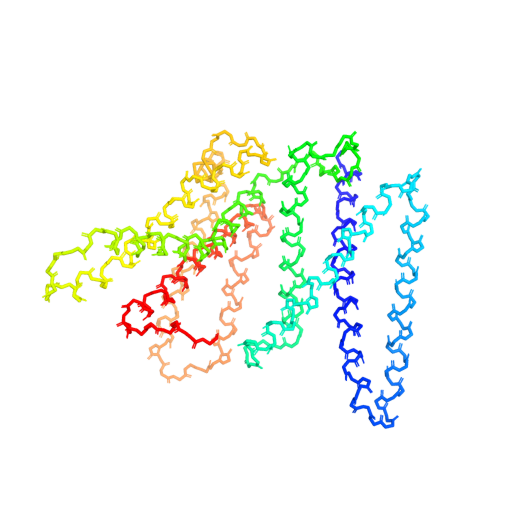ATOM 1892 C C . LEU A 1 242 ? 2.125 -21.574 -6.636 1.00 92.31 242 LEU A C 1
ATOM 1894 O O . LEU A 1 242 ? 2.151 -21.796 -5.426 1.00 92.31 242 LEU A O 1
ATOM 1898 N N . CYS A 1 243 ? 0.978 -21.314 -7.274 1.00 92.31 243 CYS A N 1
ATOM 1899 C CA . CYS A 1 243 ? -0.327 -21.352 -6.607 1.00 92.31 243 CYS A CA 1
ATOM 1900 C C . CYS A 1 243 ? -0.647 -22.743 -6.043 1.00 92.31 243 CYS A C 1
ATOM 1902 O O . CYS A 1 243 ? -1.057 -22.854 -4.887 1.00 92.31 243 CYS A O 1
ATOM 1904 N N . ALA A 1 244 ? -0.439 -23.805 -6.826 1.00 93.12 244 ALA A N 1
ATOM 1905 C CA . ALA A 1 244 ? -0.647 -25.178 -6.374 1.00 93.12 244 ALA A CA 1
ATOM 1906 C C . ALA A 1 244 ? 0.267 -25.521 -5.186 1.00 93.12 244 ALA A C 1
ATOM 1908 O O . ALA A 1 244 ? -0.185 -26.103 -4.197 1.00 93.12 244 ALA A O 1
ATOM 1909 N N . TYR A 1 245 ? 1.528 -25.087 -5.244 1.00 94.88 245 TYR A N 1
ATOM 1910 C CA . TYR A 1 245 ? 2.487 -25.209 -4.154 1.00 94.88 245 TYR A CA 1
ATOM 1911 C C . TYR A 1 245 ? 2.024 -24.463 -2.895 1.00 94.88 245 TYR A C 1
ATOM 1913 O O . TYR A 1 245 ? 2.006 -25.049 -1.813 1.00 94.88 245 TYR A O 1
ATOM 1921 N N . TRP A 1 246 ? 1.586 -23.205 -3.007 1.00 94.81 246 TRP A N 1
ATOM 1922 C CA . TRP A 1 246 ? 1.063 -22.445 -1.868 1.00 94.81 246 TRP A CA 1
ATOM 1923 C C . TRP A 1 246 ? -0.165 -23.102 -1.246 1.00 94.81 246 TRP A C 1
ATOM 1925 O O . TRP A 1 246 ? -0.227 -23.227 -0.024 1.00 94.81 246 TRP A O 1
ATOM 1935 N N . ILE A 1 247 ? -1.113 -23.575 -2.060 1.00 94.56 247 ILE A N 1
ATOM 1936 C CA . ILE A 1 247 ? -2.286 -24.312 -1.573 1.00 94.56 247 ILE A CA 1
ATOM 1937 C C . ILE A 1 247 ? -1.835 -25.560 -0.816 1.00 94.56 247 ILE A C 1
ATOM 1939 O O . ILE A 1 247 ? -2.289 -25.79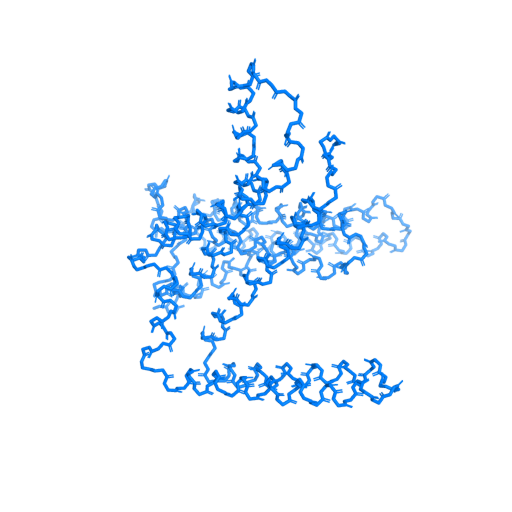1 0.303 1.00 94.56 247 ILE A O 1
ATOM 1943 N N . PHE A 1 248 ? -0.900 -26.333 -1.371 1.00 95.06 248 PHE A N 1
ATOM 1944 C CA . PHE A 1 248 ? -0.350 -27.511 -0.708 1.00 95.06 248 PHE A CA 1
ATOM 1945 C C . PHE A 1 248 ? 0.297 -27.164 0.642 1.00 95.06 248 PHE A C 1
ATOM 1947 O O . PHE A 1 248 ? -0.047 -27.771 1.660 1.00 95.06 248 PHE A O 1
ATOM 1954 N N . VAL A 1 249 ? 1.176 -26.156 0.681 1.00 94.62 249 VAL A N 1
ATOM 1955 C CA . VAL A 1 249 ? 1.837 -25.691 1.910 1.00 94.62 249 VAL A CA 1
ATOM 1956 C C . VAL A 1 249 ? 0.808 -25.239 2.940 1.00 94.62 249 VAL A C 1
ATOM 1958 O O . VAL A 1 249 ? 0.902 -25.649 4.097 1.00 94.62 249 VAL A O 1
ATOM 1961 N N . ILE A 1 250 ? -0.204 -24.463 2.545 1.00 92.81 250 ILE A N 1
ATOM 1962 C CA . ILE A 1 250 ? -1.269 -23.990 3.438 1.00 92.81 250 ILE A CA 1
ATOM 1963 C C . ILE A 1 250 ? -2.098 -25.170 3.958 1.00 92.81 250 ILE A C 1
ATOM 1965 O O . ILE A 1 250 ? -2.330 -25.266 5.161 1.00 92.81 250 ILE A O 1
ATOM 1969 N N . CYS A 1 251 ? -2.500 -26.112 3.102 1.00 93.44 251 CYS A N 1
ATOM 1970 C CA . CYS A 1 251 ? -3.275 -27.286 3.503 1.00 93.44 251 CYS A CA 1
ATOM 1971 C C . CYS A 1 251 ? -2.514 -28.172 4.496 1.00 93.44 251 CYS A C 1
ATOM 1973 O O . CYS A 1 251 ? -3.065 -28.554 5.533 1.00 93.44 251 CYS A O 1
ATOM 1975 N N . VAL A 1 252 ? -1.245 -28.484 4.209 1.00 92.44 252 VAL A N 1
ATOM 1976 C CA . VAL A 1 252 ? -0.371 -29.218 5.137 1.00 92.44 252 VAL A CA 1
ATOM 1977 C C . VAL A 1 252 ? -0.213 -28.433 6.434 1.00 92.44 252 VAL A C 1
ATOM 1979 O O . VAL A 1 252 ? -0.287 -29.017 7.519 1.00 92.44 252 VAL A O 1
ATOM 1982 N N . SER A 1 253 ? -0.065 -27.110 6.333 1.00 89.88 253 SER A N 1
ATOM 1983 C CA . SER A 1 253 ? 0.118 -26.253 7.497 1.00 89.88 253 SER A CA 1
ATOM 1984 C C . SER A 1 253 ? -1.099 -26.244 8.418 1.00 89.88 253 SER A C 1
ATOM 1986 O O . SER A 1 253 ? -0.966 -26.450 9.621 1.00 89.88 253 SER A O 1
ATOM 1988 N N . ILE A 1 254 ? -2.302 -26.101 7.859 1.00 89.38 254 ILE A N 1
ATOM 1989 C CA . ILE A 1 254 ? -3.561 -26.116 8.612 1.00 89.38 254 ILE A CA 1
ATOM 1990 C C . ILE A 1 254 ? -3.782 -27.477 9.275 1.00 89.38 254 ILE A C 1
ATOM 1992 O O . ILE A 1 254 ? -4.111 -27.529 10.459 1.00 89.38 254 ILE A O 1
ATOM 1996 N N . ARG A 1 255 ? -3.569 -28.589 8.554 1.00 86.50 255 ARG A N 1
ATOM 1997 C CA . ARG A 1 255 ? -3.729 -29.942 9.123 1.00 86.50 255 ARG A CA 1
ATOM 1998 C C . ARG A 1 255 ? -2.784 -30.173 10.295 1.00 86.50 255 ARG A C 1
ATOM 2000 O O . ARG A 1 255 ? -3.200 -30.662 11.346 1.00 86.50 255 ARG A O 1
ATOM 2007 N N . ARG A 1 256 ? -1.514 -29.805 10.124 1.00 83.50 256 ARG A N 1
ATOM 2008 C CA . ARG A 1 256 ? -0.496 -29.958 11.163 1.00 83.50 256 ARG A CA 1
ATOM 2009 C C . ARG A 1 256 ? -0.780 -29.040 12.348 1.00 83.50 256 ARG A C 1
ATOM 2011 O O . ARG A 1 256 ? -0.710 -29.503 13.481 1.00 83.50 256 ARG A O 1
ATOM 2018 N N . PHE A 1 257 ? -1.174 -27.793 12.101 1.00 82.12 257 PHE A N 1
ATOM 2019 C CA . PHE A 1 257 ? -1.586 -26.859 13.145 1.00 82.12 257 PHE A CA 1
ATOM 2020 C C . PHE A 1 257 ? -2.784 -27.383 13.943 1.00 82.12 257 PHE A C 1
ATOM 2022 O O . PHE A 1 257 ? -2.725 -27.401 15.166 1.00 82.12 257 PHE A O 1
ATOM 2029 N N . TYR A 1 258 ? -3.822 -27.890 13.273 1.00 80.00 258 TYR A N 1
ATOM 2030 C CA . TYR A 1 258 ? -4.994 -28.477 13.926 1.00 80.00 258 TYR A CA 1
ATOM 2031 C C . TYR A 1 258 ? -4.633 -29.702 14.785 1.00 80.00 258 TYR A C 1
ATOM 2033 O O . TYR A 1 258 ? -5.102 -29.847 15.916 1.00 80.00 258 TYR A O 1
ATOM 2041 N N . SER A 1 259 ? -3.749 -30.569 14.279 1.00 77.50 259 SER A N 1
ATOM 2042 C CA . SER A 1 259 ? -3.241 -31.719 15.037 1.00 77.50 259 SER A CA 1
ATOM 2043 C C . SER A 1 259 ? -2.446 -31.290 16.274 1.00 77.50 259 SER A C 1
ATOM 2045 O O . SER A 1 259 ? -2.586 -31.901 17.331 1.00 77.50 259 SER A O 1
ATOM 2047 N N . ILE A 1 260 ? -1.627 -30.242 16.153 1.00 75.81 260 ILE A N 1
ATOM 2048 C CA . ILE A 1 260 ? -0.812 -29.701 17.247 1.00 75.81 260 ILE A CA 1
ATOM 2049 C C . ILE A 1 260 ? -1.695 -28.979 18.275 1.00 75.81 260 ILE A C 1
ATOM 2051 O O . ILE A 1 260 ? -1.522 -29.183 19.472 1.00 75.81 260 ILE A O 1
ATOM 2055 N N . SER A 1 261 ? -2.694 -28.199 17.846 1.00 69.12 261 SER A N 1
ATOM 2056 C CA . SER A 1 261 ? -3.593 -27.475 18.757 1.00 69.12 261 SER A CA 1
ATOM 2057 C C . SER A 1 261 ? -4.438 -28.405 19.628 1.00 69.12 261 SER A C 1
ATOM 2059 O O . SER A 1 261 ? -4.857 -28.017 20.715 1.00 69.12 261 SER A O 1
ATOM 2061 N N . LYS A 1 262 ? -4.681 -29.640 19.169 1.00 68.62 262 LYS A N 1
ATOM 2062 C CA . LYS A 1 262 ? -5.389 -30.672 19.937 1.00 68.62 262 LYS A CA 1
ATOM 2063 C C . LYS A 1 262 ? -4.532 -31.256 21.074 1.00 68.62 262 LYS A C 1
ATOM 2065 O O . LYS A 1 262 ? -5.083 -31.783 22.036 1.00 68.62 262 LYS A O 1
ATOM 2070 N N . GLN A 1 263 ? -3.203 -31.131 21.009 1.00 65.12 263 GLN A N 1
ATOM 2071 C CA . GLN A 1 263 ? -2.296 -31.455 22.114 1.00 65.12 263 GLN A CA 1
ATOM 2072 C C . GLN A 1 263 ? -2.134 -30.218 23.020 1.00 65.12 263 GLN A C 1
ATOM 2074 O O . GLN A 1 263 ? -1.491 -29.229 22.668 1.00 65.12 263 GLN A O 1
ATOM 2079 N N . SER A 1 264 ? -2.753 -30.260 24.206 1.00 53.19 264 SER A N 1
ATOM 2080 C CA . SER A 1 264 ? -3.110 -29.092 25.038 1.00 53.19 264 SER A CA 1
ATOM 2081 C C . SER A 1 264 ? -1.955 -28.316 25.708 1.00 53.19 264 SER A C 1
ATOM 2083 O O . SER A 1 264 ? -2.197 -27.549 26.640 1.00 53.19 264 SER A O 1
ATOM 2085 N N . LYS A 1 265 ? -0.700 -28.498 25.283 1.00 60.47 265 LYS A N 1
ATOM 2086 C CA . LYS A 1 265 ? 0.487 -27.849 25.878 1.00 60.47 265 LYS A CA 1
ATOM 2087 C C . LYS A 1 265 ? 1.452 -27.265 24.842 1.00 60.47 265 LYS A C 1
ATOM 2089 O O . LYS A 1 265 ? 2.656 -27.214 25.066 1.00 60.47 265 LYS A O 1
ATOM 2094 N N . THR A 1 266 ? 0.951 -26.811 23.697 1.00 60.47 266 THR A N 1
ATOM 2095 C CA . THR A 1 266 ? 1.832 -26.178 22.707 1.00 60.47 266 THR A CA 1
ATOM 2096 C C . THR A 1 266 ? 2.279 -24.800 23.201 1.00 60.47 266 THR A C 1
ATOM 2098 O O . THR A 1 266 ? 1.480 -23.869 23.312 1.00 60.47 266 THR A O 1
ATOM 2101 N N . GLU A 1 267 ? 3.568 -24.663 23.505 1.00 66.19 267 GLU A N 1
ATOM 2102 C CA . GLU A 1 267 ? 4.169 -23.401 23.927 1.00 66.19 267 GLU A CA 1
ATOM 2103 C C . GLU A 1 267 ? 4.071 -22.342 22.818 1.00 66.19 267 GLU A C 1
ATOM 2105 O O . GLU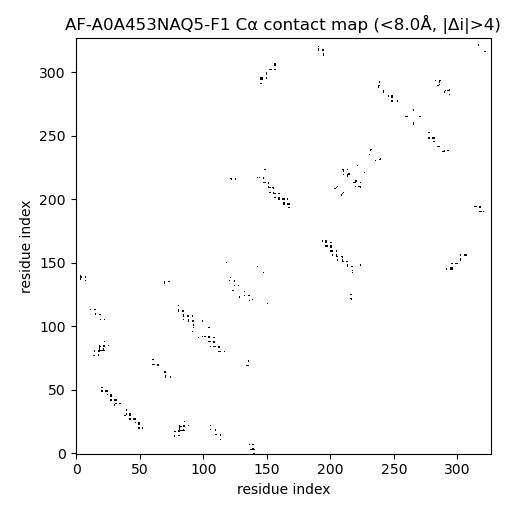 A 1 267 ? 4.393 -22.592 21.652 1.00 66.19 267 GLU A O 1
ATOM 2110 N N . ARG A 1 268 ? 3.698 -21.109 23.190 1.00 70.44 268 ARG A N 1
ATOM 2111 C CA . ARG A 1 268 ? 3.605 -19.951 22.274 1.00 70.44 268 ARG A CA 1
ATOM 2112 C C . ARG A 1 268 ? 4.898 -19.703 21.475 1.00 70.44 268 ARG A C 1
ATOM 2114 O O . ARG A 1 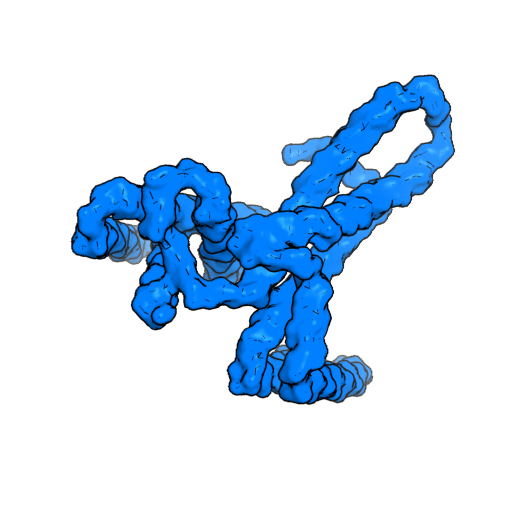268 ? 4.853 -19.117 20.396 1.00 70.44 268 ARG A O 1
ATOM 2121 N N . ILE A 1 269 ? 6.043 -20.164 21.986 1.00 74.31 269 ILE A N 1
ATOM 2122 C CA . ILE A 1 269 ? 7.360 -20.056 21.342 1.00 74.31 269 ILE A CA 1
ATOM 2123 C C . ILE A 1 269 ? 7.459 -20.972 20.114 1.00 74.31 269 ILE A C 1
ATOM 2125 O O . ILE A 1 269 ? 7.915 -20.534 19.056 1.00 74.31 269 ILE A O 1
ATOM 2129 N N . LEU A 1 270 ? 6.999 -22.223 20.219 1.00 75.12 270 LEU A N 1
ATOM 2130 C CA . LEU A 1 270 ? 7.001 -23.170 19.098 1.00 75.12 270 LEU A CA 1
ATOM 2131 C C . LEU A 1 270 ? 6.051 -22.717 17.992 1.00 75.12 270 LEU A C 1
ATOM 2133 O O . LEU A 1 270 ? 6.379 -22.820 16.811 1.00 75.12 270 LEU A O 1
ATOM 2137 N N . LEU A 1 271 ? 4.921 -22.126 18.379 1.00 79.88 271 LEU A N 1
ATOM 2138 C CA . LEU A 1 271 ? 3.958 -21.567 17.440 1.00 79.88 271 LEU A CA 1
ATOM 2139 C C . LEU A 1 271 ? 4.559 -20.432 16.594 1.00 79.88 271 LEU A C 1
ATOM 2141 O O . LEU A 1 271 ? 4.367 -20.391 15.382 1.00 79.88 271 LEU A O 1
ATOM 2145 N N . ARG A 1 272 ? 5.347 -19.542 17.209 1.00 82.50 272 ARG A N 1
ATOM 2146 C CA . ARG A 1 272 ? 6.042 -18.464 16.490 1.00 82.50 272 ARG A CA 1
ATOM 2147 C C . ARG A 1 272 ? 7.038 -19.018 15.466 1.00 82.50 272 ARG A C 1
ATOM 2149 O O . ARG A 1 272 ? 7.028 -18.591 14.316 1.00 82.50 272 ARG A O 1
ATOM 2156 N N . LYS A 1 273 ? 7.865 -19.993 15.858 1.00 86.81 273 LYS A N 1
ATOM 2157 C CA . LYS A 1 273 ? 8.826 -20.650 14.949 1.00 86.81 273 LYS A CA 1
ATOM 2158 C C . LYS A 1 273 ? 8.117 -21.340 13.784 1.00 86.81 273 LYS A C 1
ATOM 2160 O O . LYS A 1 273 ? 8.591 -21.274 12.656 1.00 86.81 273 LYS A O 1
ATOM 2165 N N . TYR A 1 274 ? 6.966 -21.950 14.056 1.00 87.12 274 TYR A N 1
ATOM 2166 C CA . TYR A 1 274 ? 6.146 -22.587 13.039 1.00 87.12 274 TYR A CA 1
ATOM 2167 C C . TYR A 1 274 ? 5.613 -21.586 12.009 1.00 87.12 274 TYR A C 1
ATOM 2169 O O . TYR A 1 274 ? 5.790 -21.797 10.814 1.00 87.12 274 TYR A O 1
ATOM 2177 N N . TYR A 1 275 ? 5.041 -20.462 12.447 1.00 87.56 275 TYR A N 1
ATOM 2178 C CA . TYR A 1 275 ? 4.589 -19.423 11.518 1.00 87.56 275 TYR A CA 1
ATOM 2179 C C . TYR A 1 275 ? 5.736 -18.816 10.706 1.00 87.56 275 TYR A C 1
ATOM 2181 O O . TYR A 1 275 ? 5.562 -18.576 9.515 1.00 87.56 275 TYR A O 1
ATOM 2189 N N . HIS A 1 276 ? 6.917 -18.627 11.303 1.00 91.25 276 HIS A N 1
ATOM 2190 C CA . HIS A 1 276 ? 8.093 -18.193 10.547 1.00 91.25 276 HIS A CA 1
ATOM 2191 C C . HIS A 1 276 ? 8.520 -19.224 9.500 1.00 91.25 276 HIS A C 1
ATOM 2193 O O . HIS A 1 276 ? 8.818 -18.842 8.374 1.00 91.25 276 HIS A O 1
ATOM 2199 N N . LEU A 1 277 ? 8.497 -20.518 9.830 1.00 91.25 277 LEU A N 1
ATOM 2200 C CA . LEU A 1 277 ? 8.783 -21.575 8.861 1.00 91.25 277 LEU A CA 1
ATOM 2201 C C . LEU A 1 277 ? 7.781 -21.553 7.699 1.00 91.25 277 LEU A C 1
ATOM 2203 O O . LEU A 1 277 ? 8.193 -21.610 6.545 1.00 91.25 277 LEU A O 1
ATOM 2207 N N . VAL A 1 278 ? 6.482 -21.431 7.987 1.00 93.06 278 VAL A N 1
ATOM 2208 C CA . VAL A 1 278 ? 5.447 -21.325 6.945 1.00 93.06 278 VAL A CA 1
ATOM 2209 C C . VAL A 1 278 ? 5.664 -20.079 6.084 1.00 93.06 278 VAL A C 1
ATOM 2211 O O . VAL A 1 278 ? 5.573 -20.168 4.865 1.00 93.06 278 VAL A O 1
ATOM 2214 N N . ALA A 1 279 ? 6.015 -18.940 6.688 1.00 91.94 279 ALA A N 1
ATOM 2215 C CA . ALA A 1 279 ? 6.333 -17.720 5.952 1.00 91.94 279 ALA A CA 1
ATOM 2216 C C . ALA A 1 279 ? 7.532 -17.916 5.009 1.00 91.94 279 ALA A C 1
ATOM 2218 O O . ALA A 1 279 ? 7.445 -17.557 3.841 1.00 91.94 279 ALA A O 1
ATOM 2219 N N . VAL A 1 280 ? 8.620 -18.538 5.476 1.00 94.44 280 VAL A N 1
ATOM 2220 C CA . VAL A 1 280 ? 9.785 -18.857 4.632 1.00 94.44 280 VAL A CA 1
ATOM 2221 C C . VAL A 1 280 ? 9.383 -19.781 3.479 1.00 94.44 280 VAL A C 1
ATOM 2223 O O . VAL A 1 280 ? 9.726 -19.506 2.335 1.00 94.44 280 VAL A O 1
ATOM 2226 N N . LEU A 1 281 ? 8.591 -20.827 3.742 1.00 93.69 281 LEU A N 1
ATOM 2227 C CA . LEU A 1 281 ? 8.120 -21.742 2.697 1.00 93.69 281 LEU A CA 1
ATOM 2228 C C . LEU A 1 281 ? 7.242 -21.044 1.652 1.00 93.69 281 LEU A C 1
ATOM 2230 O O . LEU A 1 281 ? 7.360 -21.343 0.473 1.00 93.69 281 LEU A O 1
ATOM 2234 N N . ILE A 1 282 ? 6.382 -20.107 2.054 1.00 93.31 282 ILE A N 1
ATOM 2235 C CA . ILE A 1 282 ? 5.524 -19.367 1.120 1.00 93.31 282 ILE A CA 1
ATOM 2236 C C . ILE A 1 282 ? 6.339 -18.339 0.320 1.00 93.31 282 ILE A C 1
ATOM 2238 O O . ILE A 1 282 ? 6.176 -18.252 -0.898 1.00 93.31 282 ILE A O 1
ATOM 2242 N N . PHE A 1 283 ? 7.220 -17.575 0.974 1.00 93.38 283 PHE A N 1
ATOM 2243 C CA . PHE A 1 283 ? 7.892 -16.430 0.354 1.00 93.38 283 PHE A CA 1
ATOM 2244 C C . PHE A 1 283 ? 9.165 -16.782 -0.408 1.00 93.38 283 PHE A C 1
ATOM 2246 O O . PHE A 1 283 ? 9.378 -16.233 -1.485 1.00 93.38 283 PHE A O 1
ATOM 2253 N N . SER A 1 284 ? 10.001 -17.697 0.086 1.00 93.19 284 SER A N 1
ATOM 2254 C CA . SER A 1 284 ? 11.279 -18.022 -0.562 1.00 93.19 284 SER A CA 1
ATOM 2255 C C . SER A 1 284 ? 11.148 -18.472 -2.023 1.00 93.19 284 SER A C 1
ATOM 2257 O O . SER A 1 284 ? 11.810 -17.869 -2.865 1.00 93.19 284 SER A O 1
ATOM 2259 N N . PRO A 1 285 ? 10.305 -19.462 -2.384 1.00 91.50 285 PRO A N 1
ATOM 2260 C CA . PRO A 1 285 ? 10.168 -19.853 -3.787 1.00 91.50 285 PRO A CA 1
ATOM 2261 C C . PRO A 1 285 ? 9.560 -18.730 -4.632 1.00 91.50 285 PRO A C 1
ATOM 2263 O O . PRO A 1 285 ? 9.966 -18.527 -5.770 1.00 91.50 285 PRO A O 1
ATOM 2266 N N . ALA A 1 286 ? 8.638 -17.950 -4.074 1.00 92.12 286 ALA A N 1
ATOM 2267 C CA . ALA A 1 286 ? 7.995 -16.868 -4.804 1.00 92.12 286 ALA A CA 1
ATOM 2268 C C . ALA A 1 286 ? 8.964 -15.724 -5.146 1.00 92.12 286 ALA A C 1
ATOM 2270 O O . ALA A 1 286 ? 8.940 -15.232 -6.269 1.00 92.12 286 ALA A O 1
ATOM 2271 N N . VAL A 1 287 ? 9.856 -15.352 -4.220 1.00 91.94 287 VAL A N 1
ATOM 2272 C CA . VAL A 1 287 ? 10.904 -14.344 -4.461 1.00 91.94 287 VAL A CA 1
ATOM 2273 C C . VAL A 1 287 ? 11.899 -14.814 -5.525 1.00 91.94 287 VAL A C 1
ATOM 2275 O O . VAL A 1 287 ? 12.352 -14.005 -6.328 1.00 91.94 287 VAL A O 1
ATOM 2278 N N . ILE A 1 288 ? 12.238 -16.108 -5.538 1.00 91.12 288 ILE A N 1
ATOM 2279 C CA . ILE A 1 288 ? 13.233 -16.672 -6.462 1.00 91.12 288 ILE A CA 1
ATOM 2280 C C . ILE A 1 288 ? 12.664 -16.827 -7.875 1.00 91.12 288 ILE A C 1
ATOM 2282 O O . ILE A 1 288 ? 13.326 -16.455 -8.838 1.00 91.12 288 ILE A O 1
ATOM 2286 N N . PHE A 1 289 ? 11.459 -17.387 -8.006 1.00 88.69 289 PHE A N 1
ATOM 2287 C CA . PHE A 1 289 ? 10.905 -17.744 -9.313 1.00 88.69 289 PHE A CA 1
ATOM 2288 C C . PHE A 1 289 ? 10.057 -16.627 -9.930 1.00 88.69 289 PHE A C 1
ATOM 2290 O O . PHE A 1 289 ? 10.135 -16.395 -11.130 1.00 88.69 289 PHE A O 1
ATOM 2297 N N . GLN A 1 290 ? 9.223 -15.941 -9.140 1.00 89.81 290 GLN A N 1
ATOM 2298 C CA . GLN A 1 290 ? 8.184 -15.042 -9.662 1.00 89.81 290 GLN A CA 1
ATOM 2299 C C . GLN A 1 290 ? 7.942 -13.822 -8.735 1.00 89.81 290 GLN A C 1
ATOM 2301 O O . GLN A 1 290 ? 6.843 -13.670 -8.186 1.00 89.81 290 GLN A O 1
ATOM 2306 N N . PRO A 1 291 ? 8.925 -12.909 -8.567 1.00 89.31 291 PRO A N 1
ATOM 2307 C CA . PRO A 1 291 ? 8.821 -11.772 -7.641 1.00 89.31 291 PRO A CA 1
ATOM 2308 C C . PRO A 1 291 ? 7.694 -10.792 -8.008 1.00 89.31 291 PRO A C 1
ATOM 2310 O O . PRO A 1 291 ? 6.975 -10.313 -7.138 1.00 89.31 291 PRO A O 1
ATOM 2313 N N . ALA A 1 292 ? 7.454 -10.563 -9.300 1.00 88.19 292 ALA A N 1
ATOM 2314 C CA . ALA A 1 292 ? 6.376 -9.689 -9.761 1.00 88.19 292 ALA A CA 1
ATOM 2315 C C . ALA A 1 292 ? 4.981 -10.249 -9.408 1.00 88.19 292 ALA A C 1
ATOM 2317 O O . ALA A 1 292 ? 4.085 -9.524 -8.977 1.00 88.19 292 ALA A O 1
ATOM 2318 N N . PHE A 1 293 ? 4.785 -11.565 -9.556 1.00 89.81 293 PHE A N 1
ATOM 2319 C CA . PHE A 1 293 ? 3.541 -12.220 -9.142 1.00 89.81 293 PHE A CA 1
ATOM 2320 C C . PHE A 1 293 ? 3.369 -12.207 -7.620 1.00 89.81 293 PHE A C 1
ATOM 2322 O O . PHE A 1 293 ? 2.250 -12.041 -7.133 1.00 89.81 293 PHE A O 1
ATOM 2329 N N . LEU A 1 294 ? 4.468 -12.332 -6.872 1.00 91.50 294 LEU A N 1
ATOM 2330 C CA . LEU A 1 294 ? 4.455 -12.204 -5.421 1.00 91.50 294 LEU A CA 1
ATOM 2331 C C . LEU A 1 294 ? 3.958 -10.819 -4.979 1.00 91.50 294 LEU A C 1
ATOM 2333 O O . LEU A 1 294 ? 3.088 -10.753 -4.111 1.00 91.50 294 LEU A O 1
ATOM 2337 N N . ASP A 1 295 ? 4.435 -9.739 -5.604 1.00 90.25 295 ASP A N 1
ATOM 2338 C CA . ASP A 1 295 ? 3.968 -8.374 -5.322 1.00 90.25 295 ASP A CA 1
ATOM 2339 C C . ASP A 1 295 ? 2.455 -8.238 -5.542 1.00 90.25 295 ASP A C 1
ATOM 2341 O O . ASP A 1 295 ? 1.736 -7.702 -4.692 1.00 90.25 295 ASP A O 1
ATOM 2345 N N . LEU A 1 296 ? 1.947 -8.791 -6.651 1.00 91.81 296 LEU A N 1
ATOM 2346 C CA . LEU A 1 296 ? 0.514 -8.807 -6.949 1.00 91.81 296 LEU A CA 1
ATOM 2347 C C . LEU A 1 296 ? -0.284 -9.582 -5.893 1.00 91.81 296 LEU A C 1
ATOM 2349 O O . LEU A 1 296 ? -1.306 -9.092 -5.408 1.00 91.81 296 LEU A O 1
ATOM 2353 N N . ALA A 1 297 ? 0.184 -10.775 -5.522 1.00 92.06 297 ALA A N 1
ATOM 2354 C CA . ALA A 1 297 ? -0.467 -11.625 -4.531 1.00 92.06 297 ALA A CA 1
ATOM 2355 C C . ALA A 1 297 ? -0.487 -10.970 -3.141 1.00 92.06 297 ALA A C 1
ATOM 2357 O O . ALA A 1 297 ? -1.516 -11.003 -2.463 1.00 92.06 297 ALA A O 1
ATOM 2358 N N . PHE A 1 298 ? 0.606 -10.320 -2.733 1.00 90.94 298 PHE A N 1
ATOM 2359 C CA . PHE A 1 298 ? 0.659 -9.539 -1.497 1.00 90.94 298 PHE A CA 1
ATOM 2360 C C . PHE A 1 298 ? -0.314 -8.364 -1.514 1.00 90.94 298 PHE A C 1
ATOM 2362 O O . PHE A 1 298 ? -1.053 -8.178 -0.546 1.00 90.94 298 PHE A O 1
ATOM 2369 N N . GLY A 1 299 ? -0.351 -7.594 -2.605 1.00 92.25 299 GLY A N 1
ATOM 2370 C CA . GLY A 1 299 ? -1.293 -6.488 -2.762 1.00 92.25 299 GLY A CA 1
ATOM 2371 C C . GLY A 1 299 ? -2.749 -6.954 -2.691 1.00 92.25 299 GLY A C 1
ATOM 2372 O O . GLY A 1 299 ? -3.561 -6.345 -1.993 1.00 92.25 299 GLY A O 1
ATOM 2373 N N . ALA A 1 300 ? -3.069 -8.080 -3.334 1.00 92.69 300 ALA A N 1
ATOM 2374 C CA . ALA A 1 300 ? -4.394 -8.694 -3.285 1.00 92.69 300 ALA A CA 1
ATOM 2375 C C . ALA A 1 300 ? -4.756 -9.201 -1.877 1.00 92.69 300 ALA A C 1
ATOM 2377 O O . ALA A 1 300 ? -5.859 -8.940 -1.395 1.00 92.69 300 ALA A O 1
ATOM 2378 N N . ALA A 1 301 ? -3.832 -9.880 -1.191 1.00 93.56 301 ALA A N 1
ATOM 2379 C CA . ALA A 1 301 ? -4.034 -10.341 0.182 1.00 93.56 301 ALA A CA 1
ATOM 2380 C C . ALA A 1 301 ? -4.240 -9.164 1.147 1.00 93.56 301 ALA A C 1
ATOM 2382 O O . ALA A 1 301 ? -5.133 -9.203 1.994 1.00 93.56 301 ALA A O 1
ATOM 2383 N N . PHE A 1 302 ? -3.464 -8.089 0.991 1.00 92.81 302 PHE A N 1
ATOM 2384 C CA . PHE A 1 302 ? -3.616 -6.875 1.786 1.00 92.81 302 PHE A CA 1
ATOM 2385 C C . PHE A 1 302 ? -4.968 -6.195 1.534 1.00 92.81 302 PHE A C 1
ATOM 2387 O O . PHE A 1 302 ? -5.672 -5.868 2.489 1.00 92.81 302 PHE A O 1
ATOM 2394 N N . ALA A 1 303 ? -5.390 -6.067 0.273 1.00 94.00 303 ALA A N 1
ATOM 2395 C CA . ALA A 1 303 ? -6.711 -5.553 -0.082 1.00 94.00 303 ALA A CA 1
ATOM 2396 C C . ALA A 1 303 ? -7.844 -6.399 0.525 1.00 94.00 303 ALA A C 1
ATOM 2398 O O . ALA A 1 303 ? -8.793 -5.850 1.086 1.00 94.00 303 ALA A O 1
ATOM 2399 N N . LEU A 1 304 ? -7.726 -7.731 0.483 1.00 93.69 304 LEU A N 1
ATOM 2400 C CA . LEU A 1 304 ? -8.687 -8.636 1.112 1.00 93.69 304 LEU A CA 1
ATOM 2401 C C . LEU A 1 304 ? -8.745 -8.428 2.630 1.00 93.69 304 LEU A C 1
ATOM 2403 O O . LEU A 1 304 ? -9.838 -8.320 3.182 1.00 93.69 304 LEU A O 1
ATOM 2407 N N . PHE A 1 305 ? -7.599 -8.328 3.310 1.00 93.38 305 PHE A N 1
ATOM 2408 C CA . PHE A 1 305 ? -7.570 -8.054 4.748 1.00 93.38 305 PHE A CA 1
ATOM 2409 C C . PHE A 1 305 ? -8.166 -6.692 5.100 1.00 93.38 305 PHE A C 1
ATOM 2411 O O . PHE A 1 305 ? -8.888 -6.598 6.090 1.00 93.38 305 PHE A O 1
ATOM 2418 N N . LEU A 1 306 ? -7.933 -5.661 4.284 1.00 91.06 306 LEU A N 1
ATOM 2419 C CA . LEU A 1 306 ? -8.576 -4.361 4.461 1.00 91.06 306 LEU A CA 1
ATOM 2420 C C . LEU A 1 306 ? -10.093 -4.471 4.312 1.00 91.06 306 LEU A C 1
ATOM 2422 O O . LEU A 1 306 ? -10.811 -4.002 5.187 1.00 91.06 306 LEU A O 1
ATOM 2426 N N . ILE A 1 307 ? -10.592 -5.134 3.266 1.00 91.06 307 ILE A N 1
ATOM 2427 C CA . ILE A 1 307 ? -12.034 -5.348 3.074 1.00 91.06 307 ILE A CA 1
ATOM 2428 C C . ILE A 1 307 ? -12.625 -6.111 4.263 1.00 91.06 307 ILE A C 1
ATOM 2430 O O . ILE A 1 307 ? -13.659 -5.711 4.790 1.00 91.06 307 ILE A O 1
ATOM 2434 N N . LEU A 1 308 ? -11.968 -7.180 4.720 1.00 90.88 308 LEU A N 1
ATOM 2435 C CA . LEU A 1 308 ? -12.420 -7.963 5.869 1.00 90.88 308 LEU A CA 1
ATOM 2436 C C . LEU A 1 308 ? -12.417 -7.144 7.163 1.00 90.88 308 LEU A C 1
ATOM 2438 O O . LEU A 1 308 ? -13.382 -7.226 7.922 1.00 90.88 308 LEU A O 1
ATOM 2442 N N . GLU A 1 309 ? -11.388 -6.332 7.417 1.00 90.56 309 GLU A N 1
ATOM 2443 C CA . GLU A 1 309 ? -11.362 -5.471 8.603 1.00 90.56 309 GLU A CA 1
ATOM 2444 C C . GLU A 1 309 ? -12.409 -4.363 8.496 1.00 90.56 309 GLU A C 1
ATOM 2446 O O . GLU A 1 309 ? -13.097 -4.093 9.476 1.00 90.56 309 GLU A O 1
ATOM 2451 N N . MET A 1 310 ? -12.630 -3.788 7.312 1.00 87.69 310 MET A N 1
ATOM 2452 C CA . MET A 1 310 ? -13.732 -2.856 7.079 1.00 87.69 310 MET A CA 1
ATOM 2453 C C . MET A 1 310 ? -15.074 -3.533 7.368 1.00 87.69 310 MET A C 1
ATOM 2455 O O . MET A 1 310 ? -15.843 -3.017 8.173 1.00 87.69 310 MET A O 1
ATOM 2459 N N . ILE A 1 311 ? -15.338 -4.723 6.822 1.00 87.00 311 ILE A N 1
ATOM 2460 C CA . ILE A 1 311 ? -16.556 -5.496 7.117 1.00 87.00 311 ILE A CA 1
ATOM 2461 C C . ILE A 1 311 ? -16.674 -5.778 8.619 1.00 87.00 311 ILE A C 1
ATOM 2463 O O . ILE A 1 311 ? -17.762 -5.662 9.175 1.00 87.00 311 ILE A O 1
ATOM 2467 N N . ARG A 1 312 ? -15.579 -6.106 9.312 1.00 86.12 312 ARG A N 1
ATOM 2468 C CA . ARG A 1 312 ? -15.585 -6.348 10.762 1.00 86.12 312 ARG A CA 1
ATOM 2469 C C . ARG A 1 312 ? -15.934 -5.086 11.545 1.00 86.12 312 ARG A C 1
ATOM 2471 O O . ARG A 1 312 ? -16.751 -5.132 12.465 1.00 86.12 312 ARG A O 1
ATOM 2478 N N . VAL A 1 313 ? -15.312 -3.967 11.192 1.00 82.00 313 VAL A N 1
ATOM 2479 C CA . VAL A 1 313 ? -15.501 -2.660 11.820 1.00 82.00 313 VAL A CA 1
ATOM 2480 C C . VAL A 1 313 ? -16.928 -2.166 11.575 1.00 82.00 313 VAL A C 1
ATOM 2482 O O . VAL A 1 313 ? -17.656 -1.896 12.529 1.00 82.00 313 VAL A O 1
ATOM 2485 N N . PHE A 1 314 ? -17.388 -2.148 10.325 1.00 73.94 314 PHE A N 1
ATOM 2486 C CA . PHE A 1 314 ? -18.748 -1.739 9.964 1.00 73.94 314 PHE A CA 1
ATOM 2487 C C . PHE A 1 314 ? -19.814 -2.728 10.434 1.00 73.94 314 PHE A C 1
ATOM 2489 O O . PHE A 1 314 ? -20.898 -2.307 10.834 1.00 73.94 314 PHE A O 1
ATOM 2496 N N . GLY A 1 315 ? -19.511 -4.024 10.477 1.00 69.31 315 GLY A N 1
ATOM 2497 C CA . GLY A 1 315 ? -20.365 -5.047 11.072 1.00 69.31 315 GLY A CA 1
ATOM 2498 C C . GLY A 1 315 ? -20.613 -4.774 12.553 1.00 69.31 315 GLY A C 1
ATOM 2499 O O . GLY A 1 315 ? -21.758 -4.821 12.996 1.00 69.31 315 GLY A O 1
ATOM 2500 N N . LYS A 1 316 ? -19.579 -4.383 13.312 1.00 66.50 316 LYS A N 1
ATOM 2501 C CA . LYS A 1 316 ? -19.738 -3.942 14.708 1.00 66.50 316 LYS A CA 1
ATOM 2502 C C . LYS A 1 316 ? -20.582 -2.671 14.824 1.00 66.50 316 LYS A C 1
ATOM 2504 O O . LYS A 1 316 ? -21.520 -2.668 15.616 1.00 66.50 316 LYS A O 1
ATOM 2509 N N . TYR A 1 317 ? -20.311 -1.634 14.026 1.00 59.31 317 TYR A N 1
ATOM 2510 C CA . TYR A 1 317 ? -21.110 -0.396 14.034 1.00 59.31 317 TYR A CA 1
ATOM 2511 C C . TYR A 1 317 ? -22.585 -0.650 13.691 1.00 59.31 317 TYR A C 1
ATOM 2513 O O . TYR A 1 317 ? -23.483 -0.136 14.356 1.00 59.31 317 TYR A O 1
ATOM 2521 N N . THR A 1 318 ? -22.842 -1.511 12.708 1.00 52.06 318 THR A N 1
ATOM 2522 C CA . THR A 1 318 ? -24.197 -1.908 12.307 1.00 52.06 318 THR A CA 1
ATOM 2523 C C . THR A 1 318 ? -24.872 -2.754 13.387 1.00 52.06 318 THR A C 1
ATOM 2525 O O . THR A 1 318 ? -26.071 -2.616 13.609 1.00 52.06 318 THR A O 1
ATOM 2528 N N . LEU A 1 319 ? -24.134 -3.624 14.090 1.00 48.62 319 LEU A N 1
ATOM 2529 C CA . LEU A 1 319 ? -24.687 -4.512 15.117 1.00 48.62 319 LEU A CA 1
ATOM 2530 C C . LEU A 1 319 ? -24.996 -3.813 16.445 1.00 48.62 319 LEU A C 1
ATOM 2532 O O . LEU A 1 319 ? -26.023 -4.160 17.035 1.00 48.62 319 LEU A O 1
ATOM 2536 N N . LEU A 1 320 ? -24.164 -2.855 16.876 1.00 45.78 320 LEU A N 1
ATOM 2537 C CA . LEU A 1 320 ? -24.299 -2.149 18.158 1.00 45.78 320 LEU A CA 1
ATOM 2538 C C . LEU A 1 320 ? -25.277 -0.966 18.143 1.00 45.78 320 LEU A C 1
ATOM 2540 O O . LEU A 1 320 ? -25.664 -0.518 19.216 1.00 45.78 320 LEU A O 1
ATOM 2544 N N . GLY A 1 321 ? -25.713 -0.478 16.977 1.00 44.66 321 GLY A N 1
ATOM 2545 C CA . GLY A 1 321 ? -26.758 0.552 16.897 1.00 44.66 321 GLY A CA 1
ATOM 2546 C C . GLY A 1 321 ? -26.436 1.847 17.652 1.00 44.66 321 GLY A C 1
ATOM 2547 O O . GLY A 1 321 ? -27.356 2.543 18.071 1.00 44.66 321 GLY A O 1
ATOM 2548 N N . THR A 1 322 ? -25.157 2.167 17.861 1.00 37.84 322 THR A N 1
ATOM 2549 C CA . THR A 1 322 ? -24.737 3.374 18.574 1.00 37.84 322 THR A CA 1
ATOM 2550 C C . THR A 1 322 ? -24.342 4.470 17.582 1.00 37.84 322 THR A C 1
ATOM 2552 O O . THR A 1 322 ? -23.288 4.384 16.947 1.00 37.84 322 THR A O 1
ATOM 2555 N N . PRO A 1 323 ? -25.157 5.529 17.432 1.00 37.81 323 PRO A N 1
ATOM 2556 C CA . PRO A 1 323 ? -24.748 6.731 16.731 1.00 37.81 323 PRO A CA 1
ATOM 2557 C C . PRO A 1 323 ? -23.827 7.531 17.657 1.00 37.81 323 PRO A C 1
ATOM 2559 O O . PRO A 1 323 ? -24.284 8.380 18.411 1.00 37.81 323 PRO A O 1
ATOM 2562 N N . TYR A 1 324 ? -22.517 7.290 17.607 1.00 37.97 324 TYR A N 1
ATOM 2563 C CA . TYR A 1 324 ? -21.557 8.290 18.086 1.00 37.97 324 TYR A CA 1
ATOM 2564 C C . TYR A 1 324 ? -21.332 9.320 16.974 1.00 37.97 324 TYR A C 1
ATOM 2566 O O . TYR A 1 324 ? -20.295 9.363 16.318 1.00 37.97 324 TYR A O 1
ATOM 2574 N N . ILE A 1 325 ? -22.359 10.138 16.739 1.00 36.59 325 ILE A N 1
ATOM 2575 C CA . ILE A 1 325 ? -22.179 11.494 16.226 1.00 36.59 325 ILE A CA 1
ATOM 2576 C C . ILE A 1 325 ? -22.104 12.365 17.480 1.00 36.59 325 ILE A C 1
ATOM 2578 O O . ILE A 1 325 ? -23.142 12.743 18.011 1.00 36.59 325 ILE A O 1
ATOM 2582 N N . ASN A 1 326 ? -20.894 12.532 18.016 1.00 30.89 326 ASN A N 1
ATOM 2583 C CA . ASN A 1 326 ? -20.405 13.717 18.736 1.00 30.89 326 ASN A CA 1
ATOM 2584 C C . ASN A 1 326 ? -19.123 13.372 19.500 1.00 30.89 326 ASN A C 1
ATOM 2586 O O . ASN A 1 326 ? -19.173 12.764 20.569 1.00 30.89 326 ASN A O 1
ATOM 2590 N N . SER A 1 327 ? -17.999 13.806 18.934 1.00 31.23 327 SER A N 1
ATOM 2591 C CA . SER A 1 327 ? -16.893 14.474 19.631 1.00 31.23 327 SER A CA 1
ATOM 2592 C C . SER A 1 327 ? -15.933 15.007 18.580 1.00 31.23 327 SER A C 1
ATOM 2594 O O . SER A 1 327 ? -15.392 14.153 17.834 1.00 31.23 327 SER A O 1
#

Radius of gyration: 24.66 Å; Cα contacts (8 Å, |Δi|>4): 190; chains: 1; bounding box: 70×58×53 Å

Solvent-accessible surface area (backbone atoms only — not comparable to full-atom values): 18072 Å² total; per-residue (Å²): 100,68,73,37,47,50,54,49,53,50,53,50,51,51,33,46,50,38,12,50,50,37,37,50,49,52,50,52,54,56,49,62,79,71,56,51,83,71,53,48,56,58,48,53,55,52,52,49,52,51,52,51,50,53,50,54,52,52,49,52,51,61,75,71,42,100,41,70,69,62,38,52,53,53,51,49,53,37,50,51,33,14,54,49,16,38,55,43,31,52,50,46,50,70,77,37,70,85,78,52,55,72,68,56,37,48,52,52,21,33,52,49,38,52,53,53,48,50,56,48,52,48,49,54,68,58,65,65,82,48,99,70,51,86,70,73,70,61,73,41,93,71,74,55,65,56,60,46,47,41,48,24,51,49,53,30,61,70,45,39,65,57,52,35,53,52,52,50,51,51,49,52,50,56,45,61,74,68,58,92,71,90,89,80,82,53,76,68,56,52,50,56,46,59,55,48,51,45,54,50,42,51,49,46,26,66,70,46,51,18,37,52,48,35,26,62,62,71,62,46,84,61,51,54,70,57,46,52,50,48,63,53,63,57,95,25,70,70,57,48,49,49,51,53,48,46,51,49,52,50,54,54,46,53,54,51,48,55,59,47,66,70,46,90,75,73,53,73,67,59,54,53,56,48,54,51,51,51,49,48,66,58,46,54,60,31,59,73,77,39,47,71,59,42,54,44,50,50,42,51,52,50,50,49,50,50,52,50,50,47,50,52,53,51,48,48,54,52,70,68,72,67,82,83,83,82,133

Sequence (327 aa):
NGAQEFAYLEMQYWAVSISCASVLAFFLWHLRQSANNEISKALKYGSLMVVLYLVTFLLFFLLKTDGGLLAMTKNGYLLCHGVAAVILIKHILEKFPSCSSFGEGLLVSSGLVVYFGDILARTLSKMEVSASSGAFIHTPGTQSEIATVIQGVLLGLFLLPLLYKSSLQVWVYCRTLGKQRTQAIEKRAEKGTGSAVFYVSLLVVLLFLVPSWTRLVQGLEVHPFVWVLNYMFTNSDERLLLCAYWIFVICVSIRRFYSISKQSKTERILLRKYYHLVAVLIFSPAVIFQPAFLDLAFGAAFALFLILEMIRVFGKYTLLGTPYINS